Protein AF-A0A7C7W4L2-F1 (afdb_monomer_lite)

Sequence (208 aa):
MKTGKLITLLLFVFAAGSFALAKSAIAAESDKQVYPVYGGATIGLGKQGLFIDTAPLSIPYVEIAKVRPPLRPKYTLGVESIVYRGPVLDVTFLNSQMAPLNNAVILASVYFNISEPEVRLWEEGGFDSIGIWYYNKKAETWQPCYTRFVPEKRDNGKYDRLACIVMGSGFYLLGKMDHDPVFPLWFKPYEIDQTAVYEHKQLLVRDE

Structure (mmCIF, N/CA/C/O backbone):
data_AF-A0A7C7W4L2-F1
#
_entry.id   AF-A0A7C7W4L2-F1
#
loop_
_atom_site.group_PDB
_atom_site.id
_atom_site.type_symbol
_atom_site.label_atom_id
_atom_site.label_alt_id
_atom_site.label_comp_id
_atom_site.label_asym_id
_atom_site.label_entity_id
_atom_site.label_seq_id
_atom_site.pdbx_PDB_ins_code
_atom_site.Cartn_x
_atom_site.Cartn_y
_atom_site.Cartn_z
_atom_site.occupancy
_atom_site.B_iso_or_equiv
_atom_site.auth_seq_id
_atom_site.auth_comp_id
_atom_site.auth_asym_id
_atom_site.auth_atom_id
_atom_site.pdbx_PDB_model_num
ATOM 1 N N . MET A 1 1 ? 35.691 -60.715 45.644 1.00 42.59 1 MET A N 1
ATOM 2 C CA . MET A 1 1 ? 36.617 -59.639 45.224 1.00 42.59 1 MET A CA 1
ATOM 3 C C . MET A 1 1 ? 36.142 -59.080 43.894 1.00 42.59 1 MET A C 1
ATOM 5 O O . MET A 1 1 ? 35.933 -59.864 42.988 1.00 42.59 1 MET A O 1
ATOM 9 N N . LYS A 1 2 ? 35.995 -57.750 43.828 1.00 49.28 2 LYS A N 1
ATOM 10 C CA . LYS A 1 2 ? 36.017 -56.893 42.627 1.00 49.28 2 LYS A CA 1
ATOM 11 C C . LYS A 1 2 ? 35.123 -57.283 41.435 1.00 49.28 2 LYS A C 1
ATOM 13 O O . LYS A 1 2 ? 35.595 -57.969 40.551 1.00 49.28 2 LYS A O 1
ATOM 18 N N . THR A 1 3 ? 33.942 -56.670 41.349 1.00 53.00 3 THR A N 1
ATOM 19 C CA . THR A 1 3 ? 33.373 -56.083 40.110 1.00 53.00 3 THR A CA 1
ATOM 20 C C . THR A 1 3 ? 32.070 -55.380 40.480 1.00 53.00 3 THR A C 1
ATOM 22 O O . THR A 1 3 ? 31.028 -56.011 40.600 1.00 53.00 3 THR A O 1
ATOM 25 N N . GLY A 1 4 ? 32.122 -54.076 40.739 1.00 49.84 4 GLY A N 1
ATOM 26 C CA . GLY A 1 4 ? 30.920 -53.346 41.152 1.00 49.84 4 GLY A CA 1
ATOM 27 C C . GLY A 1 4 ? 31.136 -51.855 41.341 1.00 49.84 4 GLY A C 1
ATOM 28 O O . GLY A 1 4 ? 30.621 -51.284 42.290 1.00 49.84 4 GLY A O 1
ATOM 29 N N . LYS A 1 5 ? 31.963 -51.234 40.496 1.00 50.81 5 LYS A N 1
ATOM 30 C CA . LYS A 1 5 ? 32.132 -49.776 40.426 1.00 50.81 5 LYS A CA 1
ATOM 31 C C . LYS A 1 5 ? 32.553 -49.394 39.010 1.00 50.81 5 LYS A C 1
ATOM 33 O O . LYS A 1 5 ? 33.715 -49.084 38.795 1.00 50.81 5 LYS A O 1
ATOM 38 N N . LEU A 1 6 ? 31.650 -49.496 38.034 1.00 49.59 6 LEU A N 1
ATOM 39 C CA . LEU A 1 6 ? 31.897 -48.901 36.711 1.00 49.59 6 LEU A CA 1
ATOM 40 C C . LEU A 1 6 ? 30.633 -48.607 35.878 1.00 49.59 6 LEU A C 1
ATOM 42 O O . LEU A 1 6 ? 30.720 -48.514 34.662 1.00 49.59 6 LEU A O 1
ATOM 46 N N . ILE A 1 7 ? 29.455 -48.457 36.497 1.00 52.28 7 ILE A N 1
ATOM 47 C CA . ILE A 1 7 ? 28.217 -48.088 35.776 1.00 52.28 7 ILE A CA 1
ATOM 48 C C . ILE A 1 7 ? 27.449 -47.030 36.580 1.00 52.28 7 ILE A C 1
ATOM 50 O O . ILE A 1 7 ? 26.278 -47.166 36.914 1.00 52.28 7 ILE A O 1
ATOM 54 N N . THR A 1 8 ? 28.143 -45.970 36.984 1.00 48.75 8 THR A N 1
ATOM 55 C CA . THR A 1 8 ? 27.498 -44.783 37.578 1.00 48.75 8 THR A CA 1
ATOM 56 C C . THR A 1 8 ? 28.234 -43.512 37.158 1.00 48.75 8 THR A C 1
ATOM 58 O O . THR A 1 8 ? 28.370 -42.568 37.922 1.00 48.75 8 THR A O 1
ATOM 61 N N . LEU A 1 9 ? 28.765 -43.506 35.931 1.00 43.78 9 LEU A N 1
ATOM 62 C CA . LEU A 1 9 ? 29.402 -42.335 35.322 1.00 43.78 9 LEU A CA 1
ATOM 63 C C . LEU A 1 9 ? 29.083 -42.228 33.819 1.00 43.78 9 LEU A C 1
ATOM 65 O O . LEU A 1 9 ? 29.906 -41.795 33.027 1.00 43.78 9 LEU A O 1
ATOM 69 N N . LEU A 1 10 ? 27.887 -42.666 33.418 1.00 44.78 10 LEU A N 1
ATOM 70 C CA . LEU A 1 10 ? 27.379 -42.545 32.042 1.00 44.78 10 LEU A CA 1
ATOM 71 C C . LEU A 1 10 ? 25.965 -41.941 31.988 1.00 44.78 10 LEU A C 1
ATOM 73 O O . LEU A 1 10 ? 25.293 -42.006 30.969 1.00 44.78 10 LEU A O 1
ATOM 77 N N . LEU A 1 11 ? 25.529 -41.315 33.087 1.00 42.94 11 LEU A N 1
ATOM 78 C CA . LEU A 1 11 ? 24.223 -40.651 33.208 1.00 42.94 11 LEU A CA 1
ATOM 79 C C . LEU A 1 11 ? 24.322 -39.131 33.415 1.00 42.94 11 LEU A C 1
ATOM 81 O O . LEU A 1 11 ? 23.299 -38.466 33.504 1.00 42.94 11 LEU A O 1
ATOM 85 N N . PHE A 1 12 ? 25.534 -38.563 33.423 1.00 42.41 12 PHE A N 1
ATOM 86 C CA . PHE A 1 12 ? 25.742 -37.114 33.568 1.00 42.41 12 PHE A CA 1
ATOM 87 C C . PHE A 1 12 ? 26.191 -36.389 32.292 1.00 42.41 12 PHE A C 1
ATOM 89 O O . PHE A 1 12 ? 26.258 -35.166 32.293 1.00 42.41 12 PHE A O 1
ATOM 96 N N . VAL A 1 13 ? 26.432 -37.097 31.182 1.00 44.31 13 VAL A N 1
ATOM 97 C CA . VAL A 1 13 ? 26.793 -36.455 29.897 1.00 44.31 13 VAL A CA 1
ATOM 98 C C . VAL A 1 13 ? 25.583 -36.285 28.963 1.00 44.31 13 VAL A C 1
ATOM 100 O O . VAL A 1 13 ? 25.616 -35.455 28.064 1.00 44.31 13 VAL A O 1
ATOM 103 N N . PHE A 1 14 ? 24.457 -36.960 29.221 1.00 41.44 14 PHE A N 1
ATOM 104 C CA . PHE A 1 14 ? 23.240 -36.818 28.403 1.00 41.44 14 PHE A CA 1
ATOM 105 C C . PHE A 1 14 ? 22.230 -35.771 28.902 1.00 41.44 14 PHE A C 1
ATOM 107 O O . PHE A 1 14 ? 21.235 -35.523 28.228 1.00 41.44 14 PHE A O 1
ATOM 114 N N . ALA A 1 15 ? 22.482 -35.111 30.037 1.00 44.81 15 ALA A N 1
ATOM 115 C CA . ALA A 1 15 ? 21.597 -34.066 30.571 1.00 44.81 15 ALA A CA 1
ATOM 116 C C . ALA A 1 15 ? 22.032 -32.628 30.217 1.00 44.81 15 ALA A C 1
ATOM 118 O O . ALA A 1 15 ? 21.290 -31.687 30.482 1.00 44.81 15 ALA A O 1
ATOM 119 N N . ALA A 1 16 ? 23.202 -32.441 29.594 1.00 44.28 16 ALA A N 1
ATOM 120 C CA . ALA A 1 16 ? 23.725 -31.118 29.224 1.00 44.28 16 ALA A CA 1
ATOM 121 C C . ALA A 1 16 ? 23.734 -30.845 27.704 1.00 44.28 16 ALA A C 1
ATOM 123 O O . ALA A 1 16 ? 24.113 -29.757 27.282 1.00 44.28 16 ALA A O 1
ATOM 124 N N . GLY A 1 17 ? 23.317 -31.810 26.875 1.00 41.41 17 GLY A N 1
ATOM 125 C CA . GLY A 1 17 ? 23.400 -31.717 25.409 1.00 41.41 17 GLY A CA 1
ATOM 126 C C . GLY A 1 17 ? 22.107 -31.335 24.680 1.00 41.41 17 GLY A C 1
ATOM 127 O O . GLY A 1 17 ? 22.157 -31.044 23.491 1.00 41.41 17 GLY A O 1
ATOM 128 N N . SER A 1 18 ? 20.956 -31.311 25.359 1.00 46.97 18 SER A N 1
ATOM 129 C CA . SER A 1 18 ? 19.648 -31.255 24.675 1.00 46.97 18 SER A CA 1
ATOM 130 C C . SER A 1 18 ? 18.884 -29.935 24.827 1.00 46.97 18 SER A C 1
ATOM 132 O O . SER A 1 18 ? 17.780 -29.812 24.310 1.00 46.97 18 SER A O 1
ATOM 134 N N . PHE A 1 19 ? 19.457 -28.919 25.481 1.00 43.00 19 PHE A N 1
ATOM 135 C CA . PHE A 1 19 ? 18.818 -27.599 25.635 1.00 43.00 19 PHE A CA 1
ATOM 136 C C . PHE A 1 19 ? 19.262 -26.548 24.600 1.00 43.00 19 PHE A C 1
ATOM 138 O O . PHE A 1 19 ? 18.879 -25.386 24.701 1.00 43.00 19 PHE A O 1
ATOM 145 N N . ALA A 1 20 ? 20.034 -26.934 23.578 1.00 45.94 20 ALA A N 1
ATOM 146 C CA . ALA A 1 20 ? 20.583 -26.003 22.585 1.00 45.94 20 ALA A CA 1
ATOM 147 C C . ALA A 1 20 ? 19.878 -26.010 21.210 1.00 45.94 20 ALA A C 1
ATOM 149 O O . ALA A 1 20 ? 20.348 -25.339 20.296 1.00 45.94 20 ALA A O 1
ATOM 150 N N . LEU A 1 21 ? 18.753 -26.717 21.042 1.00 44.94 21 LEU A N 1
ATOM 151 C CA . LEU A 1 21 ? 18.037 -26.801 19.752 1.00 44.94 21 LEU A CA 1
ATOM 152 C C . LEU A 1 21 ? 16.580 -26.322 19.789 1.00 44.94 21 LEU A C 1
ATOM 154 O O . LEU A 1 21 ? 15.815 -26.580 18.868 1.00 44.94 21 LEU A O 1
ATOM 158 N N . ALA A 1 22 ? 16.212 -25.543 20.804 1.00 44.69 22 ALA A N 1
ATOM 159 C CA . ALA A 1 22 ? 14.959 -24.791 20.818 1.00 44.69 22 ALA A CA 1
ATOM 160 C C . ALA A 1 22 ? 15.223 -23.279 20.853 1.00 44.69 22 ALA A C 1
ATOM 162 O O . ALA A 1 22 ? 14.576 -22.535 21.584 1.00 44.69 22 ALA A O 1
ATOM 163 N N . LYS A 1 23 ? 16.137 -22.783 20.006 1.00 40.28 23 LYS A N 1
ATOM 164 C CA . LYS A 1 23 ? 15.923 -21.450 19.423 1.00 40.28 23 LYS A CA 1
ATOM 165 C C . LYS A 1 23 ? 14.840 -21.609 18.363 1.00 40.28 23 LYS A C 1
ATOM 167 O O . LYS A 1 23 ? 15.109 -21.566 17.167 1.00 40.28 23 LYS A O 1
ATOM 172 N N . SER A 1 24 ? 13.615 -21.849 18.829 1.00 37.69 24 SER A N 1
ATOM 173 C CA . SER A 1 24 ? 12.421 -21.633 18.030 1.00 37.69 24 SER A CA 1
ATOM 174 C C . SER A 1 24 ? 12.570 -20.256 17.415 1.00 37.69 24 SER A C 1
ATOM 176 O O . SER A 1 24 ? 12.827 -19.286 18.130 1.00 37.69 24 SER A O 1
ATOM 178 N N . ALA A 1 25 ? 12.501 -20.203 16.091 1.00 41.94 25 ALA A N 1
ATOM 179 C CA . ALA A 1 25 ? 12.492 -18.976 15.332 1.00 41.94 25 ALA A CA 1
ATOM 180 C C . ALA A 1 25 ? 11.455 -18.032 15.951 1.00 41.94 25 ALA A C 1
ATOM 182 O O . ALA A 1 25 ? 10.251 -18.179 15.741 1.00 41.94 25 ALA A O 1
ATOM 183 N N . ILE A 1 26 ? 11.927 -17.064 16.738 1.00 44.94 26 ILE A N 1
ATOM 184 C CA . ILE A 1 26 ? 11.163 -15.877 17.095 1.00 44.94 26 ILE A CA 1
ATOM 185 C C . ILE A 1 26 ? 11.112 -15.086 15.792 1.00 44.94 26 ILE A C 1
ATOM 187 O O . ILE A 1 26 ? 11.937 -14.218 15.519 1.00 44.94 26 ILE A O 1
ATOM 191 N N . ALA A 1 27 ? 10.217 -15.513 14.903 1.00 41.56 27 ALA A N 1
ATOM 192 C CA . ALA A 1 27 ? 9.954 -14.840 13.653 1.00 41.56 27 ALA A CA 1
ATOM 193 C C . ALA A 1 27 ? 9.431 -13.452 14.012 1.00 41.56 27 ALA A C 1
ATOM 195 O O . ALA A 1 27 ? 8.333 -13.337 14.560 1.00 41.56 27 ALA A O 1
ATOM 196 N N . ALA A 1 28 ? 10.263 -12.447 13.724 1.00 45.31 28 ALA A N 1
ATOM 197 C CA . ALA A 1 28 ? 10.042 -11.014 13.858 1.00 45.31 28 ALA A CA 1
ATOM 198 C C . ALA A 1 28 ? 8.562 -10.654 14.044 1.00 45.31 28 ALA A C 1
ATOM 200 O O . ALA A 1 28 ? 7.740 -10.778 13.126 1.00 45.31 28 ALA A O 1
ATOM 201 N N . GLU A 1 29 ? 8.224 -10.262 15.266 1.00 49.12 29 GLU A N 1
ATOM 202 C CA . GLU A 1 29 ? 6.984 -9.566 15.554 1.00 49.12 29 GLU A CA 1
ATOM 203 C C . GLU A 1 29 ? 7.007 -8.271 14.729 1.00 49.12 29 GLU A C 1
ATOM 205 O O . GLU A 1 29 ? 8.007 -7.553 14.699 1.00 49.12 29 GLU A O 1
ATOM 210 N N . SER A 1 30 ? 5.968 -8.036 13.928 1.00 58.66 30 SER A N 1
ATOM 211 C CA . SER A 1 30 ? 5.830 -6.770 13.214 1.00 58.66 30 SER A CA 1
ATOM 212 C C . SER A 1 30 ? 5.656 -5.683 14.267 1.00 58.66 30 SER A C 1
ATOM 214 O O . SER A 1 30 ? 4.700 -5.787 15.036 1.00 58.66 30 SER A O 1
ATOM 216 N N . ASP A 1 31 ? 6.527 -4.673 14.296 1.00 70.19 31 ASP A N 1
ATOM 217 C CA . ASP A 1 31 ? 6.362 -3.492 15.151 1.00 70.19 31 ASP A CA 1
ATOM 218 C C . ASP A 1 31 ? 5.059 -2.781 14.757 1.00 70.19 31 ASP A C 1
ATOM 220 O O . ASP A 1 31 ? 5.033 -1.923 13.871 1.00 70.19 31 ASP A O 1
ATOM 224 N N . LYS A 1 32 ? 3.947 -3.214 15.351 1.00 84.56 32 LYS A N 1
ATOM 225 C CA . LYS A 1 32 ? 2.641 -2.581 15.223 1.00 84.56 32 LYS A CA 1
ATOM 226 C C . LYS A 1 32 ? 2.712 -1.272 15.981 1.00 84.56 32 LYS A C 1
ATOM 228 O O . LYS A 1 32 ? 3.047 -1.255 17.163 1.00 84.56 32 LYS A O 1
ATOM 233 N N . GLN A 1 33 ? 2.411 -0.181 15.296 1.00 91.06 33 GLN A N 1
ATOM 234 C CA . GLN A 1 33 ? 2.381 1.142 15.900 1.00 91.06 33 GLN A CA 1
ATOM 235 C C . GLN A 1 33 ? 1.004 1.755 15.687 1.00 91.06 33 GLN A C 1
ATOM 237 O O . GLN A 1 33 ? 0.425 1.649 14.605 1.00 91.06 33 GLN A O 1
ATOM 242 N N . VAL A 1 34 ? 0.480 2.371 16.743 1.00 93.56 34 VAL A N 1
ATOM 243 C CA . VAL A 1 34 ? -0.811 3.058 16.730 1.00 93.56 34 VAL A CA 1
ATOM 244 C C . VAL A 1 34 ? -0.563 4.547 16.548 1.00 93.56 34 VAL A C 1
ATOM 246 O O . VAL A 1 34 ? 0.227 5.146 17.276 1.00 93.56 34 VAL A O 1
ATOM 249 N N . TYR A 1 35 ? -1.262 5.141 15.590 1.00 93.69 35 TYR A N 1
ATOM 250 C CA . TYR A 1 35 ? -1.161 6.552 15.252 1.00 93.69 35 TYR A CA 1
ATOM 251 C C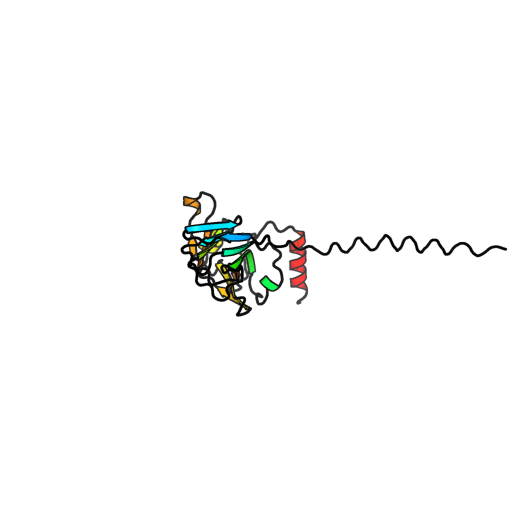 . TYR A 1 35 ? -2.525 7.229 15.394 1.00 93.69 35 TYR A C 1
ATOM 253 O O . TYR A 1 35 ? -3.542 6.626 15.035 1.00 93.69 35 TYR A O 1
ATOM 261 N N . PRO A 1 36 ? -2.574 8.481 15.879 1.00 92.69 36 PRO A N 1
ATOM 262 C CA . PRO A 1 36 ? -3.781 9.288 15.783 1.00 92.69 36 PRO A CA 1
ATOM 263 C C . PRO A 1 36 ? -4.078 9.618 14.316 1.00 92.69 36 PRO A C 1
ATOM 265 O O . PRO A 1 36 ? -3.169 9.879 13.526 1.00 92.69 36 PRO A O 1
ATOM 268 N N . VAL A 1 37 ? -5.359 9.627 13.962 1.00 90.06 37 VAL A N 1
ATOM 269 C CA . VAL A 1 37 ? -5.842 9.911 12.607 1.00 90.06 37 VAL A CA 1
ATOM 270 C C . VAL A 1 37 ? -6.346 11.352 12.554 1.00 90.06 37 VAL A C 1
ATOM 272 O O . VAL A 1 37 ? -7.257 11.736 13.282 1.00 90.06 37 VAL A O 1
ATOM 275 N N . TYR A 1 38 ? -5.759 12.150 11.667 1.00 90.00 38 TYR A N 1
ATOM 276 C CA . TYR A 1 38 ? -6.203 13.504 11.338 1.00 90.00 38 TYR A CA 1
ATOM 277 C C . TYR A 1 38 ? -6.049 13.745 9.829 1.00 90.00 38 TYR A C 1
ATOM 279 O O . TYR A 1 38 ? -5.249 13.084 9.169 1.00 90.00 38 TYR A O 1
ATOM 287 N N . GLY A 1 39 ? -6.867 14.640 9.265 1.00 88.25 39 GLY A N 1
ATOM 288 C CA . GLY A 1 39 ? -6.856 14.933 7.827 1.00 88.25 39 GLY A CA 1
ATOM 289 C C . GLY A 1 39 ? -5.543 15.578 7.374 1.00 88.25 39 GLY A C 1
ATOM 290 O O . GLY A 1 39 ? -4.943 16.357 8.116 1.00 88.25 39 GLY A O 1
ATOM 291 N N . GLY A 1 40 ? -5.092 15.231 6.170 1.00 87.81 40 GLY A N 1
ATOM 292 C CA . GLY A 1 40 ? -3.805 15.642 5.601 1.00 87.81 40 GLY A CA 1
ATOM 293 C C . GLY A 1 40 ? -2.575 14.943 6.198 1.00 87.81 40 GLY A C 1
ATOM 294 O O . GLY A 1 40 ? -1.447 15.293 5.849 1.00 87.81 40 GLY A O 1
ATOM 295 N N . ALA A 1 41 ? -2.749 13.973 7.102 1.00 89.12 41 ALA A N 1
ATOM 296 C CA . ALA A 1 41 ? -1.633 13.284 7.741 1.00 89.12 41 ALA A CA 1
ATOM 297 C C . ALA A 1 41 ? -0.969 12.267 6.803 1.00 89.12 41 ALA A C 1
ATOM 299 O O . ALA A 1 41 ? -1.640 11.506 6.109 1.00 89.12 41 ALA A O 1
ATOM 300 N N . THR A 1 42 ? 0.361 12.177 6.855 1.00 91.50 42 THR A N 1
ATOM 301 C CA . THR A 1 42 ? 1.115 11.068 6.252 1.00 91.50 42 THR A CA 1
ATOM 302 C C . THR A 1 42 ? 1.791 10.258 7.347 1.00 91.50 42 THR A C 1
ATOM 304 O O . THR A 1 42 ? 2.599 10.789 8.105 1.00 91.50 42 THR A O 1
ATOM 307 N N . ILE A 1 43 ? 1.499 8.963 7.403 1.00 92.38 43 ILE A N 1
ATOM 308 C CA . ILE A 1 43 ? 2.146 8.009 8.302 1.00 92.38 43 ILE A CA 1
ATOM 309 C C . ILE A 1 43 ? 3.101 7.155 7.467 1.00 92.38 43 ILE A C 1
ATOM 311 O O . ILE A 1 43 ? 2.679 6.244 6.752 1.00 92.38 43 ILE A O 1
ATOM 315 N N . GLY A 1 44 ? 4.393 7.475 7.532 1.00 89.69 44 GLY A N 1
ATOM 316 C CA . GLY A 1 44 ? 5.437 6.796 6.766 1.00 89.69 44 GLY A CA 1
ATOM 317 C C . GLY A 1 44 ? 6.169 5.715 7.562 1.00 89.69 44 GLY A C 1
ATOM 318 O O . GLY A 1 44 ? 6.690 5.973 8.642 1.00 89.69 44 GLY A O 1
ATOM 319 N N . LEU A 1 45 ? 6.291 4.522 6.978 1.00 87.56 45 LEU A N 1
ATOM 320 C CA . LEU A 1 45 ? 7.049 3.374 7.489 1.00 87.56 45 LEU A CA 1
ATOM 321 C C . LEU A 1 45 ? 8.163 2.979 6.504 1.00 87.56 45 LEU A C 1
ATOM 323 O O . LEU A 1 45 ? 8.186 1.895 5.915 1.00 87.56 45 LEU A O 1
ATOM 327 N N . GLY A 1 46 ? 9.118 3.886 6.300 1.00 85.88 46 GLY A N 1
ATOM 328 C CA . GLY A 1 46 ? 10.220 3.696 5.356 1.00 85.88 46 GLY A CA 1
ATOM 329 C C . GLY A 1 46 ? 9.776 3.887 3.904 1.00 85.88 46 GLY A C 1
ATOM 330 O O . GLY A 1 46 ? 9.574 5.017 3.470 1.00 85.88 46 GLY A O 1
ATOM 331 N N . LYS A 1 47 ? 9.656 2.794 3.138 1.00 86.12 47 LYS A N 1
ATOM 332 C CA . LYS A 1 47 ? 9.272 2.818 1.710 1.00 86.12 47 LYS A CA 1
ATOM 333 C C . LYS A 1 47 ? 7.770 2.628 1.476 1.00 86.12 47 LYS A C 1
ATOM 335 O O . LYS A 1 47 ? 7.351 2.427 0.349 1.00 86.12 47 LYS A O 1
ATOM 340 N N . GLN A 1 48 ? 6.957 2.661 2.517 1.00 91.31 48 GLN A N 1
ATOM 341 C CA . GLN A 1 48 ? 5.518 2.433 2.430 1.00 91.31 48 GLN A CA 1
ATOM 342 C C . GLN A 1 48 ? 4.809 3.232 3.515 1.00 91.31 48 GLN A C 1
ATOM 344 O O . GLN A 1 48 ? 5.448 3.626 4.493 1.00 91.31 48 GLN A O 1
ATOM 349 N N . GLY A 1 49 ? 3.513 3.461 3.373 1.00 93.88 49 GLY A N 1
ATOM 350 C CA . GLY A 1 49 ? 2.766 4.184 4.389 1.00 93.88 49 GLY A CA 1
ATOM 351 C C . GLY A 1 49 ? 1.316 4.427 4.025 1.00 93.88 49 GLY A C 1
ATOM 352 O O . GLY A 1 49 ? 0.784 3.855 3.073 1.00 93.88 49 GLY A O 1
ATOM 353 N N . LEU A 1 50 ? 0.694 5.290 4.817 1.00 94.94 50 LEU A N 1
ATOM 354 C CA . LEU A 1 50 ? -0.694 5.695 4.681 1.00 94.94 50 LEU A CA 1
ATOM 355 C C . LEU A 1 50 ? -0.770 7.221 4.605 1.00 94.94 50 LEU A C 1
ATOM 357 O O . LEU A 1 50 ? -0.242 7.913 5.471 1.00 94.94 50 LEU A O 1
ATOM 361 N N . PHE A 1 51 ? -1.442 7.738 3.586 1.00 94.25 51 PHE A N 1
ATOM 362 C CA . PHE A 1 51 ? -1.867 9.129 3.508 1.00 94.25 51 PHE A CA 1
ATOM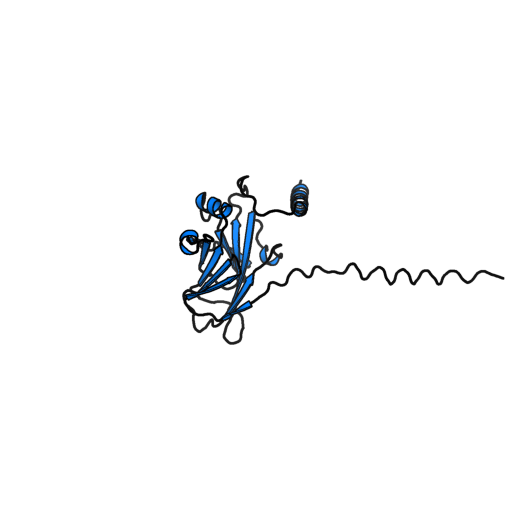 363 C C . PHE A 1 51 ? -3.344 9.214 3.888 1.00 94.25 51 PHE A C 1
ATOM 365 O O . PHE A 1 51 ? -4.167 8.515 3.301 1.00 94.25 51 PHE A O 1
ATOM 372 N N . ILE A 1 52 ? -3.687 10.041 4.868 1.00 93.31 52 ILE A N 1
ATOM 373 C CA . ILE A 1 52 ? -5.056 10.245 5.336 1.00 93.31 52 ILE A CA 1
ATOM 374 C C . ILE A 1 52 ? -5.535 11.569 4.761 1.00 93.31 52 ILE A C 1
ATOM 376 O O . ILE A 1 52 ? -5.078 12.627 5.180 1.00 93.31 52 ILE A O 1
ATOM 380 N N . ASP A 1 53 ? -6.465 11.511 3.815 1.00 91.69 53 ASP A N 1
ATOM 381 C CA . ASP A 1 53 ? -7.036 12.705 3.194 1.00 91.69 53 ASP A CA 1
ATOM 382 C C . ASP A 1 53 ? -7.998 13.374 4.187 1.00 91.69 53 ASP A C 1
ATOM 384 O O . ASP A 1 53 ? -7.796 14.503 4.637 1.00 91.69 53 ASP A O 1
ATOM 388 N N . THR A 1 54 ? -8.970 12.596 4.673 1.00 89.38 54 THR A N 1
ATOM 389 C CA . THR A 1 54 ? -9.951 13.037 5.673 1.00 89.38 54 THR A CA 1
ATOM 390 C C . THR A 1 54 ? -10.081 12.025 6.803 1.00 89.38 54 THR A C 1
ATOM 392 O O . THR A 1 54 ? -10.163 10.823 6.551 1.00 89.38 54 THR A O 1
ATOM 395 N N . ALA A 1 55 ? -10.175 12.513 8.040 1.00 84.12 55 ALA A N 1
ATOM 396 C CA . ALA A 1 55 ? -10.318 11.691 9.237 1.00 84.12 55 ALA A CA 1
ATOM 397 C C . ALA A 1 55 ? -11.744 11.800 9.809 1.00 84.12 55 ALA A C 1
ATOM 399 O O . ALA A 1 55 ? -12.097 12.848 10.356 1.00 84.12 55 ALA A O 1
ATOM 400 N N . PRO A 1 56 ? -12.587 10.759 9.698 1.00 86.44 56 PRO A N 1
ATOM 401 C CA . PRO A 1 56 ? -13.890 10.761 10.351 1.00 86.44 56 PRO A CA 1
ATOM 402 C C . PRO A 1 56 ? -13.727 10.597 11.868 1.00 86.44 56 PRO A C 1
ATOM 404 O O . PRO A 1 56 ? -12.893 9.824 12.333 1.00 86.44 56 PRO A O 1
ATOM 407 N N . LEU A 1 57 ? -14.587 11.257 12.652 1.00 86.94 57 LEU A N 1
ATOM 408 C CA . LEU A 1 57 ? -14.554 11.197 14.124 1.00 86.94 57 LEU A CA 1
ATOM 409 C C . LEU A 1 57 ? -14.708 9.773 14.685 1.00 86.94 57 LEU A C 1
ATOM 411 O O . LEU A 1 57 ? -14.270 9.491 15.797 1.00 86.94 57 LEU A O 1
ATOM 415 N N . SER A 1 58 ? -15.325 8.872 13.919 1.00 88.00 58 SER A N 1
ATOM 416 C CA . SER A 1 58 ? -15.493 7.466 14.288 1.00 88.00 58 SER A CA 1
ATOM 417 C C . SER A 1 58 ? -14.199 6.650 14.217 1.00 88.00 58 SER A C 1
ATOM 419 O O . SER A 1 58 ? -14.172 5.548 14.758 1.00 88.00 58 SER A O 1
ATOM 421 N N . ILE A 1 59 ? -13.146 7.158 13.562 1.00 90.88 59 ILE A N 1
ATOM 422 C CA . ILE A 1 59 ? -11.852 6.483 13.387 1.00 90.88 59 ILE A CA 1
ATOM 423 C C . ILE A 1 59 ? -10.740 7.381 13.952 1.00 90.88 59 ILE A C 1
ATOM 425 O O . ILE A 1 59 ? -10.011 8.016 13.194 1.00 90.88 59 ILE A O 1
ATOM 429 N N . PRO A 1 60 ? -10.609 7.481 15.284 1.00 92.06 60 PRO A N 1
ATOM 430 C CA . PRO A 1 60 ? -9.589 8.320 15.907 1.00 92.06 60 PRO A CA 1
ATOM 431 C C . PRO A 1 60 ? -8.168 7.757 15.785 1.00 92.06 60 PRO A C 1
ATOM 433 O O . PRO A 1 60 ? -7.208 8.521 15.906 1.00 92.06 60 PRO A O 1
ATOM 436 N N . TYR A 1 61 ? -8.012 6.449 15.550 1.00 94.69 61 TYR A N 1
ATOM 437 C CA . TYR A 1 61 ? -6.700 5.806 15.497 1.00 94.69 61 TYR A CA 1
ATOM 438 C C . TYR A 1 61 ? -6.576 4.810 14.346 1.00 94.69 61 TYR A C 1
ATOM 440 O O . TYR A 1 61 ? -7.549 4.203 13.890 1.00 94.69 61 TYR A O 1
ATOM 448 N N . VAL A 1 62 ? -5.336 4.609 13.912 1.00 94.12 62 VAL A N 1
ATOM 449 C CA . VAL A 1 62 ? -4.952 3.562 12.971 1.00 94.12 62 VAL A CA 1
ATOM 450 C C . VAL A 1 62 ? -3.741 2.820 13.518 1.00 94.12 62 VAL A C 1
ATOM 452 O O . VAL A 1 62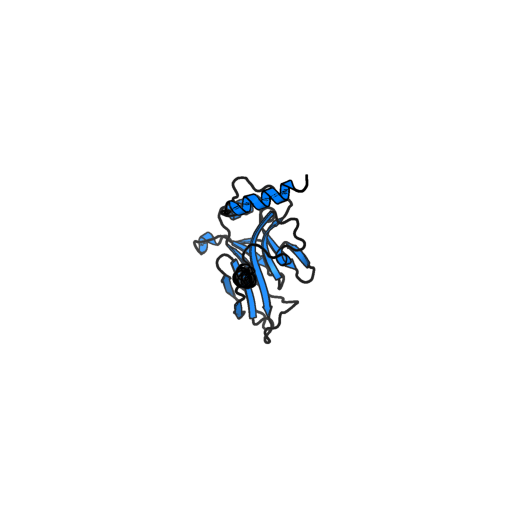 ? -2.740 3.424 13.893 1.00 94.12 62 VAL A O 1
ATOM 455 N N . GLU A 1 63 ? -3.837 1.499 13.577 1.00 93.81 63 GLU A N 1
ATOM 456 C CA . GLU A 1 63 ? -2.699 0.616 13.791 1.00 93.81 63 GLU A CA 1
ATOM 457 C C . GLU A 1 63 ? -2.108 0.249 12.430 1.00 93.81 63 GLU A C 1
ATOM 459 O O . GLU A 1 63 ? -2.820 -0.221 11.537 1.00 93.81 63 GLU A O 1
ATOM 464 N N . ILE A 1 64 ? -0.803 0.461 12.273 1.00 91.88 64 ILE A N 1
ATOM 465 C CA . ILE A 1 64 ? -0.078 0.122 11.054 1.00 91.88 64 ILE A CA 1
ATOM 466 C C . ILE A 1 64 ? 1.133 -0.735 11.411 1.00 91.88 64 ILE A C 1
ATOM 468 O O . ILE A 1 64 ? 1.869 -0.435 12.352 1.00 91.88 64 ILE A O 1
ATOM 472 N N . ALA A 1 65 ? 1.356 -1.798 10.639 1.00 88.69 65 ALA A N 1
ATOM 473 C CA . ALA A 1 65 ? 2.526 -2.655 10.771 1.00 88.69 65 ALA A CA 1
ATOM 474 C C . ALA A 1 65 ? 3.203 -2.877 9.417 1.00 88.69 65 ALA A C 1
ATOM 476 O O . ALA A 1 65 ? 2.563 -3.252 8.430 1.00 88.69 65 ALA A O 1
ATOM 477 N N . LYS A 1 66 ? 4.530 -2.724 9.383 1.00 84.00 66 LYS A N 1
ATOM 478 C CA . LYS A 1 66 ? 5.338 -3.226 8.269 1.00 84.00 66 LYS A CA 1
ATOM 479 C C . LYS A 1 66 ? 5.480 -4.737 8.410 1.00 84.00 66 LYS A C 1
ATOM 481 O O . LYS A 1 66 ? 6.045 -5.222 9.391 1.00 84.00 66 LYS A O 1
ATOM 486 N N . VAL A 1 67 ? 5.031 -5.483 7.408 1.00 75.81 67 VAL A N 1
ATOM 487 C CA . VAL A 1 67 ? 5.218 -6.935 7.375 1.00 75.81 67 VAL A CA 1
ATOM 488 C C . VAL A 1 67 ? 6.515 -7.229 6.626 1.00 75.81 67 VAL A C 1
ATOM 490 O O . VAL A 1 67 ? 6.679 -6.860 5.462 1.00 75.81 67 VAL A O 1
ATOM 493 N N . ARG A 1 68 ? 7.478 -7.840 7.323 1.00 67.31 68 ARG A N 1
ATOM 494 C CA . ARG A 1 68 ? 8.770 -8.225 6.743 1.00 67.31 68 ARG A CA 1
ATOM 495 C C . ARG A 1 68 ? 8.664 -9.617 6.106 1.00 67.31 68 ARG A C 1
ATOM 497 O O . ARG A 1 68 ? 8.002 -10.475 6.692 1.00 67.31 68 ARG A O 1
ATOM 504 N N . PRO A 1 69 ? 9.319 -9.857 4.957 1.00 58.19 69 PRO A N 1
ATOM 505 C CA . PRO A 1 69 ? 9.518 -11.207 4.447 1.00 58.19 69 PRO A CA 1
ATOM 506 C C . PRO A 1 69 ? 10.287 -12.096 5.449 1.00 58.19 69 PRO A C 1
ATOM 508 O O . PRO A 1 69 ? 11.072 -11.565 6.240 1.00 58.19 69 PRO A O 1
ATOM 511 N N . PRO A 1 70 ? 10.105 -13.428 5.401 1.00 59.06 70 PRO A N 1
ATOM 512 C CA . PRO A 1 70 ? 9.150 -14.147 4.554 1.00 59.06 70 PRO A CA 1
ATOM 513 C C . PRO A 1 70 ? 7.698 -13.903 4.997 1.00 59.06 70 PRO A C 1
ATOM 515 O O . PRO A 1 70 ? 7.398 -13.790 6.187 1.00 59.06 70 PRO A O 1
ATOM 518 N N . LEU A 1 71 ? 6.779 -13.803 4.032 1.00 60.19 71 LEU A N 1
ATOM 519 C CA . LEU A 1 71 ? 5.359 -13.642 4.338 1.00 60.19 71 LEU A CA 1
ATOM 520 C C . LEU A 1 71 ? 4.838 -14.913 5.017 1.00 60.19 71 LEU A C 1
ATOM 522 O O . LEU A 1 71 ? 4.911 -16.003 4.459 1.00 60.19 71 LEU A O 1
ATOM 526 N N . ARG A 1 72 ? 4.313 -14.770 6.239 1.00 61.09 72 ARG A N 1
ATOM 527 C CA . ARG A 1 72 ? 3.654 -15.870 6.962 1.00 61.09 72 ARG A CA 1
ATOM 528 C C . ARG A 1 72 ? 2.462 -16.407 6.149 1.00 61.09 72 ARG A C 1
ATOM 530 O O . ARG A 1 72 ? 1.822 -15.600 5.476 1.00 61.09 72 ARG A O 1
ATOM 537 N N . PRO A 1 73 ? 2.068 -17.685 6.316 1.00 61.97 73 PRO A N 1
ATOM 538 C CA . PRO A 1 73 ? 0.970 -18.299 5.561 1.00 61.97 73 PRO A CA 1
ATOM 539 C C . PRO A 1 73 ? -0.330 -17.486 5.521 1.00 61.97 73 PRO A C 1
ATOM 541 O O . PRO A 1 73 ? -0.977 -17.405 4.489 1.00 61.97 73 PRO A O 1
ATOM 544 N N . LYS A 1 74 ? -0.683 -16.782 6.606 1.00 63.66 74 LYS A N 1
ATOM 545 C CA . LYS A 1 74 ? -1.867 -15.899 6.649 1.00 63.66 74 LYS A CA 1
ATOM 546 C C . LYS A 1 74 ? -1.851 -14.736 5.639 1.00 63.66 74 LYS A C 1
ATOM 548 O O . LYS A 1 74 ? -2.894 -14.155 5.378 1.00 63.66 74 LYS A O 1
ATOM 553 N N . TYR A 1 75 ? -0.678 -14.359 5.131 1.00 61.50 75 TYR A N 1
ATOM 554 C CA . TYR A 1 75 ? -0.493 -13.333 4.097 1.00 61.50 75 TYR A CA 1
ATOM 555 C C . TYR A 1 75 ? -0.343 -13.945 2.696 1.00 61.50 75 TYR A C 1
ATOM 557 O O . TYR A 1 75 ? -0.190 -13.216 1.725 1.00 61.50 75 TYR A O 1
ATOM 565 N N . THR A 1 76 ? -0.327 -15.271 2.591 1.00 60.12 76 THR A N 1
ATOM 566 C CA . THR A 1 76 ? -0.167 -16.011 1.333 1.00 60.12 76 THR A CA 1
ATOM 567 C C . THR A 1 76 ? -1.324 -16.989 1.108 1.00 60.12 76 THR A C 1
ATOM 569 O O . THR A 1 76 ? -1.307 -17.742 0.142 1.00 60.12 76 THR A O 1
ATOM 572 N N . LEU A 1 77 ? -2.315 -16.999 2.008 1.00 55.56 77 LEU A N 1
ATOM 573 C CA . LEU A 1 77 ? -3.513 -17.827 1.931 1.00 55.56 77 LEU A CA 1
ATOM 574 C C . LEU A 1 77 ? -4.355 -17.379 0.730 1.00 55.56 77 LEU A C 1
ATOM 576 O O . LEU A 1 77 ? -4.585 -16.181 0.558 1.00 55.56 77 LEU A O 1
ATOM 580 N N . GLY A 1 78 ? -4.767 -18.332 -0.110 1.00 51.91 78 GLY A N 1
ATOM 581 C CA . GLY A 1 78 ? -5.509 -18.047 -1.343 1.00 51.91 78 GLY A CA 1
ATOM 582 C C . GLY A 1 78 ? -4.684 -17.336 -2.422 1.00 51.91 78 GLY A C 1
ATOM 583 O O . GLY A 1 78 ? -5.256 -16.796 -3.364 1.00 51.91 78 GLY A O 1
ATOM 584 N N . VAL A 1 79 ? -3.352 -17.308 -2.277 1.00 53.59 79 VAL A N 1
ATOM 585 C CA . VAL A 1 79 ? -2.418 -16.730 -3.248 1.00 53.59 79 VAL A CA 1
ATOM 586 C C . VAL A 1 79 ? -1.523 -17.813 -3.810 1.00 53.59 79 VAL A C 1
ATOM 588 O O . VAL A 1 79 ? -0.387 -18.005 -3.368 1.00 53.59 79 VAL A O 1
ATOM 591 N N . GLU A 1 80 ? -2.033 -18.489 -4.823 1.00 52.75 80 GLU A N 1
ATOM 592 C CA . GLU A 1 80 ? -1.210 -19.347 -5.676 1.00 52.75 80 GLU A CA 1
ATOM 593 C C . GLU A 1 80 ? -0.445 -18.502 -6.711 1.00 52.75 80 GLU A C 1
ATOM 595 O O . GLU A 1 80 ? 0.606 -18.915 -7.182 1.00 52.75 80 GLU A O 1
ATOM 600 N N . SER A 1 81 ? -0.889 -17.255 -6.936 1.00 56.81 81 SER A N 1
ATOM 601 C CA . SER A 1 81 ? -0.609 -16.500 -8.156 1.00 56.81 81 SER A CA 1
ATOM 602 C C . SER A 1 81 ? 0.172 -15.190 -8.030 1.00 56.81 81 SER A C 1
ATOM 604 O O . SER A 1 81 ? 0.227 -14.428 -8.991 1.00 56.81 81 SER A O 1
ATOM 606 N N . ILE A 1 82 ? 0.737 -14.840 -6.865 1.00 58.06 82 ILE A N 1
ATOM 607 C CA . ILE A 1 82 ? 1.610 -13.650 -6.778 1.00 58.06 82 ILE A CA 1
ATOM 608 C C . ILE A 1 82 ? 3.043 -14.041 -7.105 1.00 58.06 82 ILE A C 1
ATOM 610 O O . ILE A 1 82 ? 3.748 -14.591 -6.253 1.00 58.06 82 ILE A O 1
ATOM 614 N N . VAL A 1 83 ? 3.468 -13.644 -8.298 1.00 62.75 83 VAL A N 1
ATOM 615 C CA . VAL A 1 83 ? 4.794 -13.895 -8.865 1.00 62.75 83 VAL A CA 1
ATOM 616 C C . VAL A 1 83 ? 5.856 -12.982 -8.231 1.00 62.75 83 VAL A C 1
ATOM 618 O O . VAL A 1 83 ? 6.986 -13.403 -7.994 1.00 62.75 83 VAL A O 1
ATOM 621 N N . TYR A 1 84 ? 5.495 -11.737 -7.884 1.00 69.25 84 TYR A N 1
ATOM 622 C CA . TYR A 1 84 ? 6.354 -10.800 -7.138 1.00 69.25 84 TYR A CA 1
ATOM 623 C C . TYR A 1 84 ? 5.669 -10.304 -5.875 1.00 69.25 84 TYR A C 1
ATOM 625 O O . TYR A 1 84 ? 4.596 -9.706 -5.936 1.00 69.25 84 TYR A O 1
ATOM 633 N N . ARG A 1 85 ? 6.332 -10.509 -4.734 1.00 72.12 85 ARG A N 1
ATOM 634 C CA . ARG A 1 85 ? 5.872 -10.079 -3.412 1.00 72.12 85 ARG A CA 1
ATOM 635 C C . ARG A 1 85 ? 6.811 -8.995 -2.891 1.00 72.12 85 ARG A C 1
ATOM 637 O O . ARG A 1 85 ? 7.858 -9.295 -2.318 1.00 72.12 85 ARG A O 1
ATOM 644 N N . GLY A 1 86 ? 6.443 -7.743 -3.131 1.00 75.12 86 GLY A N 1
ATOM 645 C CA . GLY A 1 86 ? 7.122 -6.572 -2.597 1.00 75.12 86 GLY A CA 1
ATOM 646 C C . GLY A 1 86 ? 6.775 -6.301 -1.125 1.00 75.12 86 GLY A C 1
ATOM 647 O O . GLY A 1 86 ? 6.335 -7.191 -0.390 1.00 75.12 86 GLY A O 1
ATOM 648 N N . PRO A 1 87 ? 6.986 -5.062 -0.650 1.00 82.31 87 PRO A N 1
ATOM 649 C CA . PRO A 1 87 ? 6.657 -4.681 0.718 1.00 82.31 87 PRO A CA 1
ATOM 650 C C . PRO A 1 87 ? 5.161 -4.851 1.030 1.00 82.31 87 PRO A C 1
ATOM 652 O O . PRO A 1 87 ? 4.304 -4.578 0.191 1.00 82.31 87 PRO A O 1
ATOM 655 N N . VAL A 1 88 ? 4.853 -5.244 2.271 1.00 86.50 88 VAL A N 1
ATOM 656 C CA . VAL A 1 88 ? 3.478 -5.416 2.769 1.00 86.50 88 VAL A CA 1
ATOM 657 C C . VAL A 1 88 ? 3.195 -4.479 3.942 1.00 86.50 88 VAL A C 1
ATOM 659 O O . VAL A 1 88 ? 4.056 -4.245 4.798 1.00 86.50 88 VAL A O 1
ATOM 662 N N . LEU A 1 89 ? 1.972 -3.956 3.982 1.00 90.56 89 LEU A N 1
ATOM 663 C CA . LEU A 1 89 ? 1.437 -3.095 5.029 1.00 90.56 89 LEU A CA 1
ATOM 664 C C . LEU A 1 89 ? 0.178 -3.733 5.634 1.00 90.56 89 LEU A C 1
ATOM 666 O O . LEU A 1 89 ? -0.769 -4.024 4.909 1.00 90.56 89 LEU A O 1
ATOM 670 N N . ASP A 1 90 ? 0.154 -3.950 6.949 1.00 90.25 90 ASP A N 1
ATOM 671 C CA . ASP A 1 90 ? -1.067 -4.306 7.690 1.00 90.25 90 ASP A CA 1
ATOM 672 C C . ASP A 1 90 ? -1.675 -3.021 8.246 1.00 90.25 90 ASP A C 1
ATOM 674 O O . ASP A 1 90 ? -1.000 -2.295 8.976 1.00 90.25 90 ASP A O 1
ATOM 678 N N . VAL A 1 91 ? -2.918 -2.729 7.873 1.00 92.00 91 VAL A N 1
ATOM 679 C CA . VAL A 1 91 ? -3.650 -1.529 8.290 1.00 92.00 91 VAL A CA 1
ATOM 680 C C . VAL A 1 91 ? -4.895 -1.962 9.049 1.00 92.00 91 VAL A C 1
ATOM 682 O O . VAL A 1 91 ? -5.710 -2.729 8.533 1.00 92.00 91 VAL A O 1
ATOM 685 N N . THR A 1 92 ? -5.065 -1.456 10.267 1.00 92.69 92 THR A N 1
ATOM 686 C CA . THR A 1 92 ? -6.256 -1.698 11.085 1.00 92.69 92 THR A CA 1
ATOM 687 C C . THR A 1 92 ? -6.772 -0.384 11.656 1.00 92.69 92 THR A C 1
ATOM 689 O O . THR A 1 92 ? -6.091 0.279 12.431 1.00 92.69 92 THR A O 1
ATOM 692 N N . PHE A 1 93 ? -7.993 -0.003 11.288 1.00 92.81 93 PHE A N 1
ATOM 693 C CA . PHE A 1 93 ? -8.657 1.179 11.839 1.00 92.81 93 PHE A CA 1
ATOM 694 C C . PHE A 1 93 ? -9.292 0.862 13.188 1.00 92.81 93 PHE A C 1
ATOM 696 O O . PHE A 1 93 ? -9.916 -0.190 13.338 1.00 92.81 93 PHE A O 1
ATOM 703 N N . LEU A 1 94 ? -9.150 1.769 14.155 1.00 93.81 94 LEU A N 1
ATOM 704 C CA . LEU A 1 94 ? -9.599 1.568 15.531 1.00 93.81 94 LEU A CA 1
ATOM 705 C C . LEU A 1 94 ? -10.568 2.674 15.970 1.00 93.81 94 LEU A C 1
ATOM 707 O O . LEU A 1 94 ? -10.463 3.820 15.529 1.00 93.81 94 LEU A O 1
ATOM 711 N N . ASN A 1 95 ? -11.489 2.330 16.870 1.00 93.81 95 ASN A N 1
ATOM 712 C CA . ASN A 1 95 ? -12.374 3.287 17.539 1.00 93.81 95 ASN A CA 1
ATOM 713 C C . ASN A 1 95 ? -11.706 3.935 18.773 1.00 93.81 95 ASN A C 1
ATOM 715 O O . ASN A 1 95 ? -10.544 3.673 19.085 1.00 93.81 95 ASN A O 1
ATOM 719 N N . SER A 1 96 ? -12.444 4.769 19.514 1.00 93.56 96 SER A N 1
ATOM 720 C CA . SER A 1 96 ? -11.931 5.444 20.720 1.00 93.56 96 SER A CA 1
ATOM 721 C C . SER A 1 96 ? -11.630 4.503 21.894 1.00 93.56 96 SER A C 1
ATOM 723 O O . SER A 1 96 ? -10.924 4.894 22.818 1.00 93.56 96 SER A O 1
ATOM 725 N N . GLN A 1 97 ? -12.113 3.261 21.848 1.00 95.38 97 GLN A N 1
ATOM 726 C CA . GLN A 1 97 ? -11.798 2.193 22.799 1.00 95.38 97 GLN A CA 1
ATOM 727 C C . GLN A 1 97 ? -10.643 1.298 22.311 1.00 95.38 97 GLN A C 1
ATOM 729 O O . GLN A 1 97 ? -10.421 0.237 22.887 1.00 95.38 97 GLN A O 1
ATOM 734 N N . MET A 1 98 ? -9.921 1.694 21.253 1.00 93.12 98 MET A N 1
ATOM 735 C CA . MET A 1 98 ? -8.856 0.907 20.610 1.00 93.12 98 MET A CA 1
ATOM 736 C C . MET A 1 98 ? -9.324 -0.446 20.044 1.00 93.12 98 MET A C 1
ATOM 738 O O . MET A 1 98 ? -8.515 -1.341 19.806 1.00 93.12 98 MET A O 1
ATOM 742 N N . ALA A 1 99 ? -10.625 -0.610 19.796 1.00 92.75 99 ALA A N 1
ATOM 743 C CA . ALA A 1 99 ? -11.168 -1.812 19.176 1.00 92.75 99 ALA A CA 1
ATOM 744 C C . ALA A 1 99 ? -11.158 -1.690 17.639 1.00 92.75 99 ALA A C 1
ATOM 746 O O . ALA A 1 99 ? -11.500 -0.620 17.119 1.00 92.75 99 ALA A O 1
ATOM 747 N N . PRO A 1 100 ? -10.822 -2.766 16.897 1.00 91.25 100 PRO A N 1
ATOM 748 C CA . PRO A 1 100 ? -10.871 -2.774 15.439 1.00 91.25 100 PRO A CA 1
ATOM 749 C C . PRO A 1 100 ? -12.262 -2.480 14.879 1.00 91.25 100 PRO A C 1
ATOM 751 O O . PRO A 1 100 ? -13.270 -3.015 15.342 1.00 91.25 100 PRO A O 1
ATOM 754 N N . LEU A 1 101 ? -12.303 -1.676 13.821 1.00 87.69 101 LEU A N 1
ATOM 755 C CA . LEU A 1 101 ? -13.507 -1.397 13.053 1.00 87.69 101 LEU A CA 1
ATOM 756 C C . LEU A 1 101 ? -13.556 -2.300 11.818 1.00 87.69 101 LEU A C 1
ATOM 758 O O . LEU A 1 101 ? -12.703 -2.222 10.931 1.00 87.69 101 LEU A O 1
ATOM 762 N N . ASN A 1 102 ? -14.589 -3.142 11.756 1.00 73.88 102 ASN A N 1
ATOM 763 C CA . ASN A 1 102 ? -14.800 -4.077 10.645 1.00 73.88 102 ASN A CA 1
ATOM 764 C C . ASN A 1 102 ? -15.224 -3.374 9.346 1.00 73.88 102 ASN A C 1
ATOM 766 O O . ASN A 1 102 ? -14.891 -3.845 8.266 1.00 73.88 102 ASN A O 1
ATOM 770 N N . ASN A 1 103 ? -15.928 -2.243 9.453 1.00 71.50 103 ASN A N 1
ATOM 771 C CA . ASN A 1 103 ? -16.374 -1.428 8.323 1.00 71.50 103 ASN A CA 1
ATOM 772 C C . ASN A 1 103 ? -15.929 0.019 8.559 1.00 71.50 103 ASN A C 1
ATOM 774 O O . ASN A 1 103 ? -16.680 0.837 9.088 1.00 71.50 103 ASN A O 1
ATOM 778 N N . ALA A 1 104 ? -14.677 0.313 8.230 1.00 75.25 104 ALA A N 1
ATOM 779 C CA . ALA A 1 104 ? -14.129 1.658 8.302 1.00 75.25 104 ALA A CA 1
ATOM 780 C C . ALA A 1 104 ? -14.236 2.319 6.923 1.00 75.25 104 ALA A C 1
ATOM 782 O O . ALA A 1 104 ? -13.611 1.857 5.972 1.00 75.25 104 ALA A O 1
ATOM 783 N N . VAL A 1 105 ? -15.021 3.394 6.819 1.00 78.31 105 VAL A N 1
ATOM 784 C CA . VAL A 1 105 ? -15.034 4.256 5.631 1.00 78.31 105 VAL A CA 1
ATOM 785 C C . VAL A 1 105 ? -14.140 5.448 5.928 1.00 78.31 105 VAL A C 1
ATOM 787 O O . VAL A 1 105 ? -14.475 6.286 6.761 1.00 78.31 105 VAL A O 1
ATOM 790 N N . ILE A 1 106 ? -12.986 5.502 5.273 1.00 84.88 106 ILE A N 1
ATOM 791 C CA . ILE A 1 106 ? -12.024 6.592 5.398 1.00 84.88 106 ILE A CA 1
ATOM 792 C C . ILE A 1 106 ? -11.479 6.930 4.017 1.00 84.88 106 ILE A C 1
ATOM 794 O O . ILE A 1 106 ? -11.128 6.035 3.249 1.00 84.88 106 ILE A O 1
ATOM 798 N N . LEU A 1 107 ? -11.394 8.223 3.704 1.00 90.88 107 LEU A N 1
ATOM 799 C CA . LEU A 1 107 ? -10.671 8.665 2.521 1.00 90.88 107 LEU A CA 1
ATOM 800 C C . LEU A 1 107 ? -9.183 8.703 2.869 1.00 90.88 107 LEU A C 1
ATOM 802 O O . LEU A 1 107 ? -8.677 9.666 3.442 1.00 90.88 107 LEU A O 1
ATOM 806 N N . ALA A 1 108 ? -8.506 7.600 2.582 1.00 93.75 108 ALA A N 1
ATOM 807 C CA . ALA A 1 108 ? -7.076 7.440 2.774 1.00 93.75 108 ALA A CA 1
ATOM 808 C C . ALA A 1 108 ? -6.482 6.667 1.593 1.00 93.75 108 ALA A C 1
ATOM 810 O O . ALA A 1 108 ? -7.190 5.957 0.880 1.00 93.75 108 ALA A O 1
ATOM 811 N N . SER A 1 109 ? -5.178 6.804 1.378 1.00 95.75 109 SER A N 1
ATOM 812 C CA . SER A 1 109 ? -4.430 6.074 0.359 1.00 95.75 109 SER A CA 1
ATOM 813 C C . SER A 1 109 ? -3.259 5.338 0.989 1.00 95.75 109 SER A C 1
ATOM 815 O O . SER A 1 109 ? -2.438 5.952 1.670 1.00 95.75 109 SER A O 1
ATOM 817 N N . VAL A 1 110 ? -3.138 4.039 0.732 1.00 96.06 110 VAL A N 1
ATOM 818 C CA . VAL A 1 110 ? -1.874 3.332 0.974 1.00 96.06 110 VAL A CA 1
ATOM 819 C C . VAL A 1 110 ? -0.925 3.672 -0.162 1.00 96.06 110 VAL A C 1
ATOM 821 O O . VAL A 1 110 ? -1.352 3.759 -1.314 1.00 96.06 110 VAL A O 1
ATOM 824 N N . TYR A 1 111 ? 0.354 3.855 0.152 1.00 95.50 111 TYR A N 1
ATOM 825 C CA . TYR A 1 111 ? 1.390 4.062 -0.851 1.00 95.50 111 TYR A CA 1
ATOM 826 C C . TYR A 1 111 ? 2.604 3.163 -0.622 1.00 95.50 111 TYR A C 1
ATOM 828 O O . TYR A 1 111 ? 2.953 2.823 0.512 1.00 95.50 111 TYR A O 1
ATOM 836 N N . PHE A 1 112 ? 3.285 2.850 -1.722 1.00 94.38 112 PHE A N 1
ATOM 837 C CA . PHE A 1 112 ? 4.587 2.200 -1.764 1.00 94.38 112 PHE A CA 1
ATOM 838 C C . PHE A 1 112 ? 5.513 3.027 -2.654 1.00 94.38 112 PHE A C 1
ATOM 840 O O . PHE A 1 112 ? 5.206 3.286 -3.815 1.00 94.38 112 PHE A O 1
ATOM 847 N N . ASN A 1 113 ? 6.642 3.457 -2.099 1.00 92.50 113 ASN A N 1
ATOM 848 C CA . ASN A 1 113 ? 7.740 4.036 -2.857 1.00 92.50 113 ASN A CA 1
ATOM 849 C C . ASN A 1 113 ? 8.347 2.937 -3.729 1.00 92.50 113 ASN A C 1
ATOM 851 O O . ASN A 1 113 ? 8.788 1.914 -3.198 1.00 92.50 113 ASN A O 1
ATOM 855 N N . ILE A 1 114 ? 8.409 3.181 -5.031 1.00 90.19 114 ILE A N 1
ATOM 856 C CA . ILE A 1 114 ? 8.914 2.221 -6.005 1.00 90.19 114 ILE A CA 1
ATOM 857 C C . ILE A 1 114 ? 10.332 2.578 -6.459 1.00 90.19 114 ILE A C 1
ATOM 859 O O . ILE A 1 114 ? 10.743 3.739 -6.500 1.00 90.19 114 ILE A O 1
ATOM 863 N N . SER A 1 115 ? 11.107 1.541 -6.740 1.00 87.00 115 SER A N 1
ATOM 864 C CA . SER A 1 115 ? 12.457 1.591 -7.296 1.00 87.00 115 SER A CA 1
ATOM 865 C C . SER A 1 115 ? 12.432 1.668 -8.826 1.00 87.00 115 SER A C 1
ATOM 867 O O . SER A 1 115 ? 11.405 1.422 -9.448 1.00 87.00 115 SER A O 1
ATOM 869 N N . GLU A 1 116 ? 13.565 1.976 -9.463 1.00 86.06 116 GLU A N 1
ATOM 870 C CA . GLU A 1 116 ? 13.634 2.075 -10.932 1.00 86.06 116 GLU A CA 1
ATOM 871 C C . GLU A 1 116 ? 13.180 0.803 -11.676 1.00 86.06 116 GLU A C 1
ATOM 873 O O . GLU A 1 116 ? 12.483 0.941 -12.679 1.00 86.06 116 GLU A O 1
ATOM 878 N N . PRO A 1 117 ? 13.492 -0.431 -11.221 1.00 85.06 117 PRO A N 1
ATOM 879 C CA . PRO A 1 117 ? 12.929 -1.631 -11.838 1.00 85.06 117 PRO A CA 1
ATOM 880 C C . PRO A 1 117 ? 11.397 -1.693 -11.772 1.00 85.06 117 PRO A C 1
ATOM 882 O O . PRO A 1 117 ? 10.761 -2.103 -12.735 1.00 85.06 117 PRO A O 1
ATOM 885 N N . GLU A 1 118 ? 10.804 -1.272 -10.655 1.00 89.12 118 GLU A N 1
ATOM 886 C CA . GLU A 1 118 ? 9.349 -1.256 -10.456 1.00 89.12 118 GLU A CA 1
ATOM 887 C C . GLU A 1 118 ? 8.677 -0.138 -11.269 1.00 89.12 118 GLU A C 1
ATOM 889 O O . GLU A 1 118 ? 7.586 -0.345 -11.793 1.00 89.12 118 GLU A O 1
ATOM 894 N N . VAL A 1 119 ? 9.344 1.012 -11.440 1.00 90.25 119 VAL A N 1
ATOM 895 C CA . VAL A 1 119 ? 8.912 2.072 -12.370 1.00 90.25 119 VAL A CA 1
ATOM 896 C C . VAL A 1 119 ? 8.852 1.527 -13.796 1.00 90.25 119 VAL A C 1
ATOM 898 O O . VAL A 1 119 ? 7.828 1.680 -14.449 1.00 90.25 119 VAL A O 1
ATOM 901 N N . ARG A 1 120 ? 9.899 0.830 -14.258 1.00 88.12 120 ARG A N 1
ATOM 902 C CA . ARG A 1 120 ? 9.918 0.242 -15.607 1.00 88.12 120 ARG A CA 1
ATOM 903 C C . ARG A 1 120 ? 8.800 -0.777 -15.818 1.00 88.12 120 ARG A C 1
ATOM 905 O O . ARG A 1 120 ? 8.138 -0.731 -16.846 1.00 88.12 120 ARG A O 1
ATOM 912 N N . LEU A 1 121 ? 8.541 -1.647 -14.836 1.00 87.38 121 LEU A N 1
ATOM 913 C CA . LEU A 1 121 ? 7.402 -2.574 -14.907 1.00 87.38 121 LEU A CA 1
ATOM 914 C C . LEU A 1 121 ? 6.075 -1.821 -15.062 1.00 87.38 121 LEU A C 1
ATOM 916 O O . LEU A 1 121 ? 5.244 -2.197 -15.887 1.00 87.38 121 LEU A O 1
ATOM 920 N N . TRP A 1 122 ? 5.880 -0.752 -14.288 1.00 91.38 122 TRP A N 1
ATOM 921 C CA . TRP A 1 122 ? 4.686 0.082 -14.404 1.00 91.38 122 TRP A CA 1
ATOM 922 C C . TRP A 1 122 ? 4.584 0.765 -15.776 1.00 91.38 122 TRP A C 1
ATOM 924 O O . TRP A 1 122 ? 3.502 0.828 -16.348 1.00 91.38 122 TRP A O 1
ATOM 934 N N . GLU A 1 123 ? 5.686 1.264 -16.331 1.00 91.50 123 GLU A N 1
ATOM 935 C CA . GLU A 1 123 ? 5.705 1.894 -17.657 1.00 91.50 123 GLU A CA 1
ATOM 936 C C . GLU A 1 123 ? 5.403 0.902 -18.795 1.00 91.50 123 GLU A C 1
ATOM 938 O O . GLU A 1 123 ? 4.794 1.292 -19.789 1.00 91.50 123 GLU A O 1
ATOM 943 N N . GLU A 1 124 ? 5.781 -0.373 -18.650 1.00 88.81 124 GLU A N 1
ATOM 944 C CA . GLU A 1 124 ? 5.557 -1.415 -19.663 1.00 88.81 124 GLU A CA 1
ATOM 945 C C . GLU A 1 124 ? 4.102 -1.901 -19.735 1.00 88.81 124 GLU A C 1
ATOM 947 O O . GLU A 1 124 ? 3.600 -2.160 -20.828 1.00 88.81 124 GLU A O 1
ATOM 952 N N . GLY A 1 125 ? 3.419 -2.045 -18.593 1.00 86.88 125 GLY A N 1
ATOM 953 C CA . GLY A 1 125 ? 2.076 -2.648 -18.561 1.00 86.88 125 GLY A CA 1
ATOM 954 C C . GLY A 1 125 ? 1.150 -2.144 -17.458 1.00 86.88 125 GLY A C 1
ATOM 955 O O . GLY A 1 125 ? 0.112 -2.747 -17.198 1.00 86.88 125 GLY A O 1
ATOM 956 N N . GLY A 1 126 ? 1.505 -1.047 -16.788 1.00 89.81 126 GLY A N 1
ATOM 957 C CA . GLY A 1 126 ? 0.700 -0.444 -15.732 1.00 89.81 126 GLY A CA 1
ATOM 958 C C . GLY A 1 126 ? 0.369 -1.429 -14.613 1.00 89.81 126 GLY A C 1
ATOM 9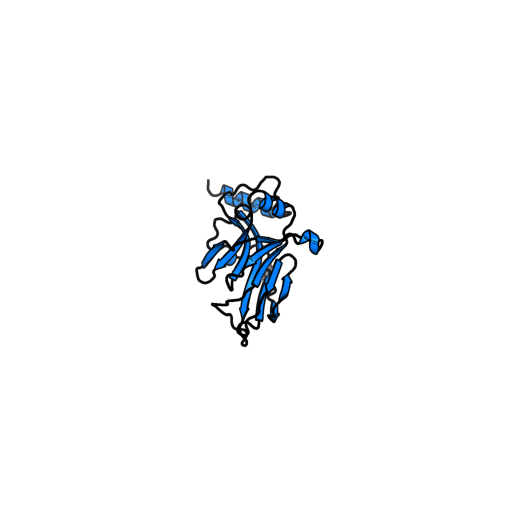59 O O . GLY A 1 126 ? 1.228 -2.175 -14.136 1.00 89.81 126 GLY A O 1
ATOM 960 N N . PHE A 1 127 ? -0.905 -1.438 -14.220 1.00 87.69 127 PHE A N 1
ATOM 961 C CA . PHE A 1 127 ? -1.428 -2.295 -13.158 1.00 87.69 127 PHE A CA 1
ATOM 962 C C . PHE A 1 127 ? -1.232 -3.798 -13.430 1.00 87.69 127 PHE A C 1
ATOM 964 O O . PHE A 1 127 ? -0.965 -4.549 -12.491 1.00 87.69 127 PHE A O 1
ATOM 971 N N . ASP A 1 128 ? -1.301 -4.228 -14.693 1.00 83.88 128 ASP A N 1
ATOM 972 C CA . ASP A 1 128 ? -1.158 -5.641 -15.079 1.00 83.88 128 ASP A CA 1
ATOM 973 C C . ASP A 1 128 ? 0.294 -6.141 -14.917 1.00 83.88 128 ASP A C 1
ATOM 975 O O . ASP A 1 128 ? 0.566 -7.337 -14.747 1.00 83.88 128 ASP A O 1
ATOM 979 N N . SER A 1 129 ? 1.253 -5.212 -14.918 1.00 85.81 129 SER A N 1
ATOM 980 C CA . SER A 1 129 ? 2.665 -5.497 -14.665 1.00 85.81 129 SER A CA 1
ATOM 981 C C . SER A 1 129 ? 3.043 -5.388 -13.195 1.00 85.81 129 SER A C 1
ATOM 983 O O . SER A 1 129 ? 3.806 -6.219 -12.702 1.00 85.81 129 SER A O 1
ATOM 985 N N . ILE A 1 130 ? 2.526 -4.389 -12.482 1.00 88.94 130 ILE A N 1
ATOM 986 C CA . ILE A 1 130 ? 2.757 -4.206 -11.049 1.00 88.94 130 ILE A CA 1
ATOM 987 C C . ILE A 1 130 ? 1.641 -3.352 -10.443 1.00 88.94 130 ILE A C 1
ATOM 989 O O . ILE A 1 130 ? 1.282 -2.298 -10.958 1.00 88.94 130 ILE A O 1
ATOM 993 N N . GLY A 1 131 ? 1.107 -3.778 -9.304 1.00 92.00 131 GLY A N 1
ATOM 994 C CA . GLY A 1 131 ? 0.001 -3.093 -8.652 1.00 92.00 131 GLY A CA 1
ATOM 995 C C . GLY A 1 131 ? -0.028 -3.321 -7.151 1.00 92.00 131 GLY A C 1
ATOM 996 O O . GLY A 1 131 ? 0.747 -4.098 -6.592 1.00 92.00 131 GLY A O 1
ATOM 997 N N . ILE A 1 132 ? -0.936 -2.618 -6.485 1.00 93.31 132 ILE A N 1
ATOM 998 C CA . ILE A 1 132 ? -1.246 -2.841 -5.080 1.00 93.31 132 ILE A CA 1
ATOM 999 C C . ILE A 1 132 ? -2.427 -3.804 -4.997 1.00 93.31 132 ILE A C 1
ATOM 1001 O O . ILE A 1 132 ? -3.466 -3.613 -5.627 1.00 93.31 132 ILE A O 1
ATOM 1005 N N . TRP A 1 133 ? -2.269 -4.828 -4.174 1.00 89.88 133 TRP A N 1
ATOM 1006 C CA . TRP A 1 133 ? -3.274 -5.841 -3.891 1.00 89.88 133 TRP A CA 1
ATOM 1007 C C . TRP A 1 133 ? -3.767 -5.674 -2.462 1.00 89.88 133 TRP A C 1
ATOM 1009 O O . TRP A 1 133 ? -2.978 -5.367 -1.568 1.00 89.88 133 TRP A O 1
ATOM 1019 N N . TYR A 1 134 ? -5.065 -5.877 -2.249 1.00 89.19 134 TYR A N 1
ATOM 1020 C CA . TYR A 1 134 ? -5.699 -5.801 -0.938 1.00 89.19 134 TYR A CA 1
ATOM 1021 C C . TYR A 1 134 ? -6.248 -7.171 -0.540 1.00 89.19 134 TYR A C 1
ATOM 1023 O O . TYR A 1 134 ? -7.010 -7.783 -1.287 1.00 89.19 134 TYR A O 1
ATOM 1031 N N . TYR A 1 135 ? -5.884 -7.646 0.650 1.00 84.62 135 TYR A N 1
ATOM 1032 C CA . TYR A 1 135 ? -6.478 -8.839 1.240 1.00 84.62 135 TYR A CA 1
ATOM 1033 C C . TYR A 1 135 ? -7.697 -8.470 2.074 1.00 84.62 135 TYR A C 1
ATOM 1035 O O . TYR A 1 135 ? -7.582 -7.870 3.152 1.00 84.62 135 TYR A O 1
ATOM 1043 N N . ASN A 1 136 ? -8.865 -8.887 1.600 1.00 76.31 136 ASN A N 1
ATOM 1044 C CA . ASN A 1 136 ? -10.101 -8.763 2.343 1.00 76.31 136 ASN A CA 1
ATOM 1045 C C . ASN A 1 136 ? -10.170 -9.868 3.402 1.00 76.31 136 ASN A C 1
ATOM 1047 O O . ASN A 1 136 ? -10.550 -10.997 3.108 1.00 76.31 136 ASN A O 1
ATOM 1051 N N . LYS A 1 137 ? -9.858 -9.532 4.659 1.00 70.56 137 LYS A N 1
ATOM 1052 C CA . LYS A 1 137 ? -9.895 -10.483 5.787 1.00 70.56 137 LYS A CA 1
ATOM 1053 C C . LYS A 1 137 ? -11.268 -11.143 5.987 1.00 70.56 137 LYS A C 1
ATOM 1055 O O . LYS A 1 137 ? -11.321 -12.241 6.517 1.00 70.56 137 LYS A O 1
ATOM 1060 N N . LYS A 1 138 ? -12.366 -10.483 5.595 1.00 72.25 138 LYS A N 1
ATOM 1061 C CA . LYS A 1 138 ? -13.728 -11.020 5.738 1.00 72.25 138 LYS A CA 1
ATOM 1062 C C . LYS A 1 138 ? -14.063 -12.035 4.646 1.00 72.25 138 LYS A C 1
ATOM 1064 O O . LYS A 1 138 ? -14.737 -13.016 4.930 1.00 72.25 138 LYS A O 1
ATOM 1069 N N . ALA A 1 139 ? -13.655 -11.757 3.410 1.00 74.75 139 ALA A N 1
ATOM 1070 C CA . ALA A 1 139 ? -13.883 -12.649 2.273 1.00 74.75 139 ALA A CA 1
ATOM 1071 C C . ALA A 1 139 ? -12.783 -13.711 2.122 1.00 74.75 139 ALA A C 1
ATOM 1073 O O . ALA A 1 139 ? -12.960 -14.643 1.352 1.00 74.75 139 ALA A O 1
ATOM 1074 N N . GLU A 1 140 ? -11.667 -13.550 2.837 1.00 75.50 140 GLU A N 1
ATOM 1075 C CA . GLU A 1 140 ? -10.456 -14.372 2.732 1.00 75.50 140 GLU A CA 1
ATOM 1076 C C . GLU A 1 140 ? -9.887 -14.432 1.309 1.00 75.50 140 GLU A C 1
ATOM 1078 O O . GLU A 1 140 ? -9.301 -15.422 0.879 1.00 75.50 140 GLU A O 1
ATOM 1083 N N . THR A 1 141 ? -10.040 -13.335 0.567 1.00 76.12 141 THR A N 1
ATOM 1084 C CA . THR A 1 141 ? -9.607 -13.230 -0.825 1.00 76.12 141 THR A CA 1
ATOM 1085 C C . THR A 1 141 ? -8.742 -12.003 -1.057 1.00 76.12 141 THR A C 1
ATOM 1087 O O . THR A 1 141 ? -8.921 -10.941 -0.448 1.00 76.12 141 THR A O 1
ATOM 1090 N N . TRP A 1 142 ? -7.788 -12.154 -1.972 1.00 80.81 142 TRP A N 1
ATOM 1091 C CA . TRP A 1 142 ? -7.057 -11.033 -2.542 1.00 80.81 142 TRP A CA 1
ATOM 1092 C C . TRP A 1 142 ? -7.859 -10.413 -3.672 1.00 80.81 142 TRP A C 1
ATOM 1094 O O . TRP A 1 142 ? -8.449 -11.111 -4.493 1.00 80.81 142 TRP A O 1
ATOM 1104 N N . GLN A 1 143 ? -7.856 -9.090 -3.715 1.00 85.56 143 GLN A N 1
ATOM 1105 C CA . GLN A 1 143 ? -8.516 -8.321 -4.754 1.00 85.56 143 GLN A CA 1
ATOM 1106 C C . GLN A 1 143 ? -7.619 -7.174 -5.227 1.00 85.56 143 GLN A C 1
ATOM 1108 O O . GLN A 1 143 ? -6.778 -6.686 -4.458 1.00 85.56 143 GLN A O 1
ATOM 1113 N N . PRO A 1 144 ? -7.775 -6.744 -6.489 1.00 87.62 144 PRO A N 1
ATOM 1114 C CA . PRO A 1 144 ? -7.045 -5.600 -7.009 1.00 87.62 144 PRO A CA 1
ATOM 1115 C C . PRO A 1 144 ? -7.406 -4.337 -6.215 1.00 87.62 144 PRO A C 1
ATOM 1117 O O . PRO A 1 144 ? -8.582 -4.031 -6.017 1.00 87.62 144 PRO A O 1
ATOM 1120 N N . CYS A 1 145 ? -6.396 -3.584 -5.779 1.00 91.31 145 CYS A N 1
ATOM 1121 C CA . CYS A 1 145 ? -6.580 -2.229 -5.271 1.00 91.31 145 CYS A CA 1
ATOM 1122 C C . CYS A 1 145 ? -6.276 -1.267 -6.420 1.00 91.31 145 CYS A C 1
ATOM 1124 O O . CYS A 1 145 ? -5.161 -1.286 -6.944 1.00 91.31 145 CYS A O 1
ATOM 1126 N N . TYR A 1 146 ? -7.245 -0.444 -6.835 1.00 91.50 146 TYR A N 1
ATOM 1127 C CA . TYR A 1 146 ? -7.080 0.433 -8.001 1.00 91.50 146 TYR A CA 1
ATOM 1128 C C . TYR A 1 146 ? -5.872 1.359 -7.817 1.00 91.50 146 TYR A C 1
ATOM 1130 O O . TYR A 1 146 ? -5.902 2.316 -7.037 1.00 91.50 146 TYR A O 1
ATOM 1138 N N . THR A 1 147 ? -4.782 1.005 -8.494 1.00 94.69 147 THR A N 1
ATOM 1139 C CA . THR A 1 147 ? -3.463 1.578 -8.260 1.00 94.69 147 THR A CA 1
ATOM 1140 C C . THR A 1 147 ? -3.230 2.714 -9.235 1.00 94.69 147 THR A C 1
ATOM 1142 O O . THR A 1 147 ? -3.500 2.592 -10.426 1.00 94.69 147 THR A O 1
ATOM 1145 N N . ARG A 1 148 ? -2.692 3.817 -8.729 1.00 94.94 148 ARG A N 1
ATOM 1146 C CA . ARG A 1 148 ? -2.235 4.952 -9.523 1.00 94.94 148 ARG A CA 1
ATOM 1147 C C . ARG A 1 148 ? -0.756 5.199 -9.287 1.00 94.94 148 ARG A C 1
ATOM 1149 O O . ARG A 1 148 ? -0.264 5.051 -8.167 1.00 94.94 148 ARG A O 1
ATOM 1156 N N . PHE A 1 149 ? -0.085 5.644 -10.336 1.00 95.62 149 PHE A N 1
ATOM 1157 C CA . PHE A 1 149 ? 1.262 6.177 -10.249 1.00 95.62 149 PHE A CA 1
ATOM 1158 C C . PHE A 1 149 ? 1.232 7.626 -9.773 1.00 95.62 149 PHE A C 1
ATOM 1160 O O . PHE A 1 149 ? 0.419 8.429 -10.232 1.00 95.62 149 PHE A O 1
ATOM 1167 N N . VAL A 1 150 ? 2.117 7.948 -8.837 1.00 93.25 150 VAL A N 1
ATOM 1168 C CA . VAL A 1 150 ? 2.304 9.291 -8.298 1.00 93.25 150 VAL A CA 1
ATOM 1169 C C . VAL A 1 150 ? 3.767 9.683 -8.549 1.00 93.25 150 VAL A C 1
ATOM 1171 O O . VAL A 1 150 ? 4.655 9.120 -7.894 1.00 93.25 150 VAL A O 1
ATOM 1174 N N . PRO A 1 151 ? 4.034 10.604 -9.498 1.00 89.50 151 PRO A N 1
ATOM 1175 C CA . PRO A 1 151 ? 5.382 11.004 -9.910 1.00 89.50 151 PRO A CA 1
ATOM 1176 C C . PRO A 1 151 ? 6.036 11.937 -8.882 1.00 89.50 151 PRO A C 1
ATOM 1178 O O . PRO A 1 151 ? 6.283 13.116 -9.122 1.00 89.50 151 PRO A O 1
ATOM 1181 N N . GLU A 1 152 ? 6.289 11.403 -7.700 1.00 81.69 152 GLU A N 1
ATOM 1182 C CA . GLU A 1 152 ? 6.753 12.136 -6.527 1.00 81.69 152 GLU A CA 1
ATOM 1183 C C . GLU A 1 152 ? 8.266 12.365 -6.508 1.00 81.69 152 GLU A C 1
ATOM 1185 O O . GLU A 1 152 ? 8.750 13.203 -5.744 1.00 81.69 152 GLU A O 1
ATOM 1190 N N . LYS A 1 153 ? 9.037 11.676 -7.361 1.00 83.31 153 LYS A N 1
ATOM 1191 C CA . LYS A 1 153 ? 10.494 11.854 -7.422 1.00 83.31 153 LYS A CA 1
ATOM 1192 C C . LYS A 1 153 ? 10.876 13.288 -7.785 1.00 83.31 153 LYS A C 1
ATOM 1194 O O . LYS A 1 153 ? 11.902 13.772 -7.313 1.00 83.31 153 LYS A O 1
ATOM 1199 N N . ARG A 1 154 ? 10.057 13.975 -8.589 1.00 75.19 154 ARG A N 1
ATOM 1200 C CA . ARG A 1 154 ? 10.277 15.385 -8.952 1.00 75.19 154 ARG A CA 1
ATOM 1201 C C . ARG A 1 154 ? 10.079 16.330 -7.766 1.00 75.19 154 ARG A C 1
ATOM 1203 O O . ARG A 1 154 ? 10.816 17.304 -7.662 1.00 75.19 154 ARG A O 1
ATOM 1210 N N . ASP A 1 155 ? 9.156 15.999 -6.867 1.00 73.38 155 ASP A N 1
ATOM 1211 C CA . ASP A 1 155 ? 8.753 16.871 -5.761 1.00 73.38 155 ASP A CA 1
ATOM 1212 C C . ASP A 1 155 ? 9.550 16.598 -4.476 1.00 73.38 155 ASP A C 1
ATOM 1214 O O . ASP A 1 155 ? 9.925 17.525 -3.761 1.00 73.38 155 ASP A O 1
ATOM 1218 N N . ASN A 1 156 ? 9.854 15.329 -4.179 1.00 70.69 156 ASN A N 1
ATOM 1219 C CA . ASN A 1 156 ? 10.559 14.923 -2.956 1.00 70.69 156 ASN A CA 1
ATOM 1220 C C . ASN A 1 156 ? 12.011 14.458 -3.184 1.00 70.69 156 ASN A C 1
ATOM 1222 O O . ASN A 1 156 ? 12.719 14.157 -2.217 1.00 70.69 156 ASN A O 1
ATOM 1226 N N . GLY A 1 157 ? 12.454 14.377 -4.444 1.00 68.25 157 GLY A N 1
ATOM 1227 C CA . GLY A 1 157 ? 13.826 14.047 -4.841 1.00 68.25 157 GLY A CA 1
ATOM 1228 C C . GLY A 1 157 ? 14.262 12.601 -4.590 1.00 68.25 157 GLY A C 1
ATOM 1229 O O . GLY A 1 157 ? 15.433 12.287 -4.794 1.00 68.25 157 GLY A O 1
ATOM 1230 N N . LYS A 1 158 ? 13.375 11.719 -4.110 1.00 75.94 158 LYS A N 1
ATOM 1231 C CA . LYS A 1 158 ? 13.762 10.385 -3.630 1.00 75.94 158 LYS A CA 1
ATOM 1232 C C . LYS A 1 158 ? 13.112 9.251 -4.410 1.00 75.94 158 LYS A C 1
ATOM 1234 O O . LYS A 1 158 ? 13.832 8.414 -4.945 1.00 75.94 158 LYS A O 1
ATOM 1239 N N . TYR A 1 159 ? 11.782 9.200 -4.460 1.00 84.00 159 TYR A N 1
ATOM 1240 C CA . TYR A 1 159 ? 11.065 8.045 -5.008 1.00 84.00 159 TYR A CA 1
ATOM 1241 C C . TYR A 1 159 ? 9.750 8.453 -5.664 1.00 84.00 159 TYR A C 1
ATOM 1243 O O . TYR A 1 159 ? 9.023 9.288 -5.120 1.00 84.00 159 TYR A O 1
ATOM 1251 N N . ASP A 1 160 ? 9.423 7.789 -6.770 1.00 93.00 160 ASP A N 1
ATOM 1252 C CA . ASP A 1 160 ? 8.053 7.720 -7.268 1.00 93.00 160 ASP A CA 1
ATOM 1253 C C . ASP A 1 160 ? 7.244 6.730 -6.426 1.00 93.00 160 ASP A C 1
ATOM 1255 O O . ASP A 1 160 ? 7.806 5.927 -5.668 1.00 93.00 160 ASP A O 1
ATOM 1259 N N . ARG A 1 161 ? 5.915 6.797 -6.516 1.00 94.25 161 ARG A N 1
ATOM 1260 C CA . ARG A 1 161 ? 5.030 5.953 -5.708 1.00 94.25 161 ARG A CA 1
ATOM 1261 C C . ARG A 1 161 ? 3.965 5.283 -6.549 1.00 94.25 161 ARG A C 1
ATOM 1263 O O . ARG A 1 161 ? 3.424 5.881 -7.474 1.00 94.25 161 ARG A O 1
ATOM 1270 N N . LEU A 1 162 ? 3.591 4.082 -6.133 1.00 95.88 162 LEU A N 1
ATOM 1271 C CA . LEU A 1 162 ? 2.268 3.545 -6.413 1.00 95.88 162 LEU A CA 1
ATOM 1272 C C . LEU A 1 162 ? 1.391 3.776 -5.192 1.00 95.88 162 LEU A C 1
ATOM 1274 O O . LEU A 1 162 ? 1.835 3.587 -4.058 1.00 95.88 162 LEU A O 1
ATOM 1278 N N . ALA A 1 163 ? 0.155 4.199 -5.419 1.00 96.44 163 ALA A N 1
ATOM 1279 C CA . ALA A 1 163 ? -0.817 4.421 -4.363 1.00 96.44 163 ALA A CA 1
ATOM 1280 C C . ALA A 1 163 ? -2.185 3.871 -4.757 1.00 96.44 163 ALA A C 1
ATOM 1282 O O . ALA A 1 163 ? -2.539 3.873 -5.932 1.00 96.44 163 ALA A O 1
ATOM 1283 N N . CYS A 1 164 ? -2.973 3.439 -3.780 1.00 95.69 164 CYS A N 1
ATOM 1284 C CA . CYS A 1 164 ? -4.362 3.052 -3.994 1.00 95.69 164 CYS A CA 1
ATOM 1285 C C . CYS A 1 164 ? -5.227 3.519 -2.825 1.00 95.69 164 CYS A C 1
ATOM 1287 O O . CYS A 1 164 ? -4.732 3.694 -1.708 1.00 95.69 164 CYS A O 1
ATOM 1289 N N . ILE A 1 165 ? -6.515 3.741 -3.085 1.00 94.50 165 ILE A N 1
ATOM 1290 C CA . ILE A 1 165 ? -7.470 4.124 -2.042 1.00 94.50 165 ILE A CA 1
ATOM 1291 C C . ILE A 1 165 ? -7.651 2.943 -1.085 1.00 94.50 165 ILE A C 1
ATOM 1293 O O . ILE A 1 165 ? -7.807 1.800 -1.509 1.00 94.50 165 ILE A O 1
ATOM 1297 N N . VAL A 1 166 ? -7.640 3.231 0.212 1.00 92.50 166 VAL A N 1
ATOM 1298 C CA . VAL A 1 166 ? -7.926 2.252 1.259 1.00 92.50 166 VAL A CA 1
ATOM 1299 C C . VAL A 1 166 ? -9.320 1.668 1.054 1.00 92.50 166 VAL A C 1
ATOM 1301 O O . VAL A 1 166 ? -10.317 2.383 1.078 1.00 92.50 166 VAL A O 1
ATOM 1304 N N . MET A 1 167 ? -9.385 0.347 0.915 1.00 87.31 167 MET A N 1
ATOM 1305 C CA . MET A 1 167 ? -10.640 -0.401 0.785 1.00 87.31 167 MET A CA 1
ATOM 1306 C C . MET A 1 167 ? -11.201 -0.844 2.144 1.00 87.31 167 MET A C 1
ATOM 1308 O O . MET A 1 167 ? -12.356 -1.250 2.243 1.00 87.31 167 MET A O 1
ATOM 1312 N N . GLY A 1 168 ? -10.381 -0.781 3.195 1.00 88.12 168 GLY A N 1
ATOM 1313 C CA . GLY A 1 168 ? -10.738 -1.156 4.559 1.00 88.12 168 GLY A CA 1
ATOM 1314 C C . GLY A 1 168 ? -9.525 -1.593 5.378 1.00 88.12 168 GLY A C 1
ATOM 1315 O O . GLY A 1 168 ? -8.375 -1.474 4.940 1.00 88.12 168 GLY A O 1
ATOM 1316 N N . SER A 1 169 ? -9.785 -2.129 6.571 1.00 89.12 169 SER A N 1
ATOM 1317 C CA . SER A 1 169 ? -8.755 -2.790 7.381 1.00 89.12 169 SER A CA 1
ATOM 1318 C C . SER A 1 169 ? -8.320 -4.090 6.690 1.00 89.12 169 SER A C 1
ATOM 1320 O O . SER A 1 169 ? -9.155 -4.850 6.194 1.00 89.12 169 SER A O 1
ATOM 1322 N N . GLY A 1 170 ? -7.022 -4.378 6.648 1.00 88.06 170 GLY A N 1
ATOM 1323 C CA . GLY A 1 170 ? -6.482 -5.571 5.9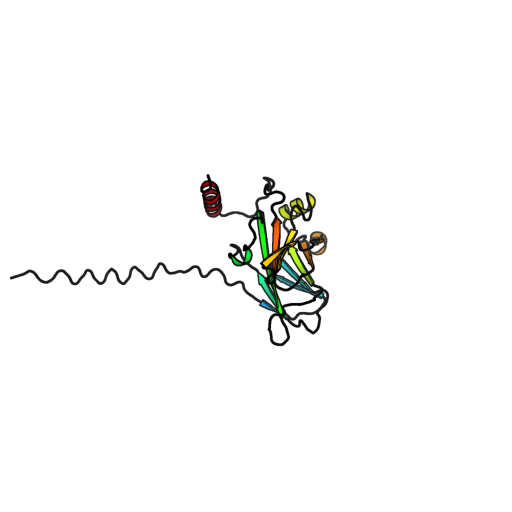98 1.00 88.06 170 GLY A CA 1
ATOM 1324 C C . GLY A 1 170 ? -5.035 -5.403 5.558 1.00 88.06 170 GLY A C 1
ATOM 1325 O O . GLY A 1 170 ? -4.320 -4.539 6.062 1.00 88.06 170 GLY A O 1
ATOM 1326 N N . PHE A 1 171 ? -4.602 -6.267 4.644 1.00 87.88 171 PHE A N 1
ATOM 1327 C CA . PHE A 1 171 ? -3.225 -6.272 4.158 1.00 87.88 171 PHE A CA 1
ATOM 1328 C C . PHE A 1 171 ? -3.153 -5.641 2.779 1.00 87.88 171 PHE A C 1
ATOM 1330 O O . PHE A 1 171 ? -3.978 -5.945 1.923 1.00 87.88 171 PHE A O 1
ATOM 1337 N N . TYR A 1 172 ? -2.145 -4.808 2.569 1.00 91.38 172 TYR A N 1
ATOM 1338 C CA . TYR A 1 172 ? -1.834 -4.196 1.288 1.00 91.38 172 TYR A CA 1
ATOM 1339 C C . TYR A 1 172 ? -0.448 -4.650 0.857 1.00 91.38 172 TYR A C 1
ATOM 1341 O O . TYR A 1 172 ? 0.490 -4.609 1.654 1.00 91.38 172 TYR A O 1
ATOM 1349 N N . LEU A 1 173 ? -0.316 -5.086 -0.388 1.00 89.38 173 LEU A N 1
ATOM 1350 C CA . LEU A 1 173 ? 0.911 -5.659 -0.933 1.00 89.38 173 LEU A CA 1
ATOM 1351 C C . LEU A 1 173 ? 1.208 -5.039 -2.292 1.00 89.38 173 LEU A C 1
ATOM 1353 O O . LEU A 1 173 ? 0.345 -5.040 -3.162 1.00 89.38 173 LEU A O 1
ATOM 1357 N N . LEU A 1 174 ? 2.437 -4.576 -2.491 1.00 90.12 174 LEU A N 1
ATOM 1358 C CA . LEU A 1 174 ? 2.950 -4.281 -3.826 1.00 90.12 174 LEU A CA 1
ATOM 1359 C C . LEU A 1 174 ? 3.330 -5.594 -4.526 1.00 90.12 174 LEU A C 1
ATOM 1361 O O . LEU A 1 174 ? 4.161 -6.337 -4.004 1.00 90.12 174 LEU A O 1
ATOM 1365 N N . GLY A 1 175 ? 2.757 -5.894 -5.690 1.00 87.38 175 GLY A N 1
ATOM 1366 C CA . GLY A 1 175 ? 3.022 -7.161 -6.368 1.00 87.38 175 GLY A CA 1
ATOM 1367 C C . GLY A 1 175 ? 2.488 -7.281 -7.795 1.00 87.38 175 GLY A C 1
ATOM 1368 O O . GLY A 1 175 ? 1.806 -6.390 -8.297 1.00 87.38 175 GLY A O 1
ATOM 1369 N N . LYS A 1 176 ? 2.788 -8.420 -8.429 1.00 80.12 176 LYS A N 1
ATOM 1370 C CA . LYS A 1 176 ? 2.270 -8.848 -9.744 1.00 80.12 176 LYS A CA 1
ATOM 1371 C C . LYS A 1 176 ? 1.532 -10.182 -9.590 1.00 80.12 176 LYS A C 1
ATOM 1373 O O . LYS A 1 176 ? 2.091 -11.087 -8.970 1.00 80.12 176 LYS A O 1
ATOM 1378 N N . MET A 1 177 ? 0.318 -10.290 -10.138 1.00 70.31 177 MET A N 1
ATOM 1379 C CA . MET A 1 177 ? -0.461 -11.541 -10.189 1.00 70.31 177 MET A CA 1
ATOM 1380 C C . MET A 1 177 ? -0.320 -12.246 -11.555 1.00 70.31 177 MET A C 1
ATOM 1382 O O . MET A 1 177 ? -0.077 -11.573 -12.554 1.00 70.31 177 MET A O 1
ATOM 1386 N N . ASP A 1 178 ? -0.496 -13.573 -11.576 1.00 56.53 178 ASP A N 1
ATOM 1387 C CA . ASP A 1 178 ? -0.208 -14.589 -12.624 1.00 56.53 178 ASP A CA 1
ATOM 1388 C C . ASP A 1 178 ? -0.652 -14.368 -14.077 1.00 56.53 178 ASP A C 1
ATOM 1390 O O . ASP A 1 178 ? -0.476 -15.273 -14.893 1.00 56.53 178 ASP A O 1
ATOM 1394 N N . HIS A 1 179 ? -1.181 -13.217 -14.489 1.00 47.38 179 HIS A N 1
ATOM 1395 C CA . HIS A 1 179 ? -1.467 -13.048 -15.918 1.00 47.38 179 HIS A CA 1
ATOM 1396 C C . HIS A 1 179 ? -0.209 -13.109 -16.806 1.00 47.38 179 HIS A C 1
ATOM 1398 O O . HIS A 1 179 ? -0.345 -13.371 -17.997 1.00 47.38 179 HIS A O 1
ATOM 1404 N N . ASP A 1 180 ? 0.993 -12.993 -16.220 1.00 43.53 180 ASP A N 1
ATOM 1405 C CA . ASP A 1 180 ? 2.250 -13.458 -16.819 1.00 43.53 180 ASP A CA 1
ATOM 1406 C C . ASP A 1 180 ? 3.314 -13.735 -15.726 1.00 43.53 180 ASP A C 1
ATOM 1408 O O . ASP A 1 180 ? 3.820 -12.782 -15.123 1.00 43.53 180 ASP A O 1
ATOM 1412 N N . PRO A 1 181 ? 3.671 -14.997 -15.411 1.00 52.56 181 PRO A N 1
ATOM 1413 C CA . PRO A 1 181 ? 4.700 -15.307 -14.417 1.00 52.56 181 PRO A CA 1
ATOM 1414 C C . PRO A 1 181 ? 6.131 -15.026 -14.900 1.00 52.56 181 PRO A C 1
ATOM 1416 O O . PRO A 1 181 ? 7.085 -15.144 -14.124 1.00 52.56 181 PRO A O 1
ATOM 1419 N N . VAL A 1 182 ? 6.316 -14.651 -16.168 1.00 54.50 182 VAL A N 1
ATOM 1420 C CA . VAL A 1 182 ? 7.633 -14.352 -16.723 1.00 54.50 182 VAL A CA 1
ATOM 1421 C C . VAL A 1 182 ? 8.032 -12.935 -16.322 1.00 54.50 182 VAL A C 1
ATOM 1423 O O . VAL A 1 182 ? 7.597 -11.942 -16.902 1.00 54.50 182 VAL A O 1
ATOM 1426 N N . PHE A 1 183 ? 8.917 -12.821 -15.330 1.00 57.59 183 PHE A N 1
ATOM 1427 C CA . PHE A 1 183 ? 9.614 -11.557 -15.114 1.00 57.59 183 PHE A CA 1
ATOM 1428 C C . PHE A 1 183 ? 10.611 -11.310 -16.241 1.00 57.59 183 PHE A C 1
ATOM 1430 O O . PHE A 1 183 ? 11.328 -12.236 -16.642 1.00 57.59 183 PHE A O 1
ATOM 1437 N N . PRO A 1 184 ? 10.743 -10.058 -16.705 1.00 56.53 184 PRO A N 1
ATOM 1438 C CA . PRO A 1 184 ? 11.837 -9.711 -17.586 1.00 56.53 184 PRO A CA 1
ATOM 1439 C C . PRO A 1 184 ? 13.172 -10.086 -16.933 1.00 56.53 184 PRO A C 1
ATOM 1441 O O . PRO A 1 184 ? 13.376 -9.839 -15.746 1.00 56.53 184 PRO A O 1
ATOM 1444 N N . LEU A 1 185 ? 14.117 -10.634 -17.704 1.00 59.75 185 LEU A N 1
ATOM 1445 C CA . LEU A 1 185 ? 15.426 -11.081 -17.189 1.00 59.75 185 LEU A CA 1
ATOM 1446 C C . LEU A 1 185 ? 16.224 -9.968 -16.479 1.00 59.75 185 LEU A C 1
ATOM 1448 O O . LEU A 1 185 ? 17.141 -10.244 -15.705 1.00 59.75 185 LEU A O 1
ATOM 1452 N N . TRP A 1 186 ? 15.887 -8.705 -16.748 1.00 61.47 186 TRP A N 1
ATOM 1453 C CA . TRP A 1 186 ? 16.482 -7.532 -16.116 1.00 61.47 186 TRP A CA 1
ATOM 1454 C C . TRP A 1 186 ? 15.894 -7.212 -14.730 1.00 61.47 186 TRP A C 1
ATOM 1456 O O . TRP A 1 186 ? 16.491 -6.430 -13.984 1.00 61.47 186 TRP A O 1
ATOM 1466 N N . PHE A 1 187 ? 14.745 -7.789 -14.364 1.00 62.38 187 PHE A N 1
ATOM 1467 C CA . PHE A 1 187 ? 14.092 -7.577 -13.077 1.00 62.38 187 PHE A CA 1
ATOM 1468 C C . PHE A 1 187 ? 14.679 -8.530 -12.029 1.00 62.38 187 PHE A C 1
ATOM 1470 O O . PHE A 1 187 ? 14.356 -9.715 -11.971 1.00 62.38 187 PHE A O 1
ATOM 1477 N N . LYS A 1 188 ? 15.569 -8.007 -11.181 1.00 59.41 188 LYS A N 1
ATOM 1478 C CA . LYS A 1 188 ? 16.068 -8.714 -9.995 1.00 59.41 188 LYS A CA 1
ATOM 1479 C C . LYS A 1 188 ? 15.248 -8.256 -8.788 1.00 59.41 188 LYS A C 1
ATOM 1481 O O . LYS A 1 188 ? 15.445 -7.116 -8.371 1.00 59.41 188 LYS A O 1
ATOM 1486 N N . PRO A 1 189 ? 14.347 -9.087 -8.231 1.00 51.56 189 PRO A N 1
ATOM 1487 C CA . PRO A 1 189 ? 13.410 -8.627 -7.212 1.00 51.56 1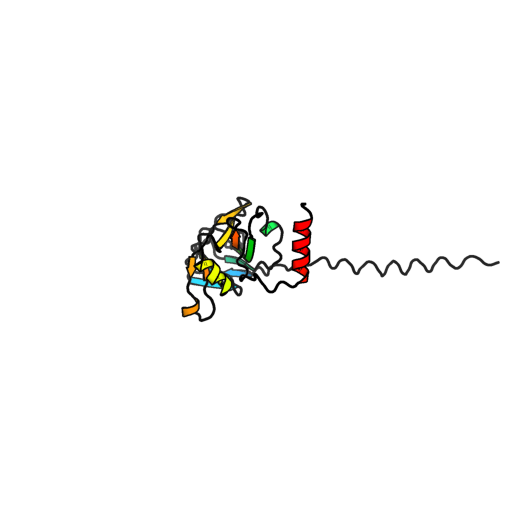89 PRO A CA 1
ATOM 1488 C C . PRO A 1 189 ? 14.127 -8.095 -5.966 1.00 51.56 189 PRO A C 1
ATOM 1490 O O . PRO A 1 189 ? 13.719 -7.059 -5.465 1.00 51.56 189 PRO A O 1
ATOM 1493 N N . TYR A 1 190 ? 15.228 -8.722 -5.528 1.00 47.00 190 TYR A N 1
ATOM 1494 C CA . TYR A 1 190 ? 16.144 -8.251 -4.475 1.00 47.00 190 TYR A CA 1
ATOM 1495 C C . TYR A 1 190 ? 17.528 -8.914 -4.666 1.00 47.00 190 TYR A C 1
ATOM 1497 O O . TYR A 1 190 ? 17.644 -9.852 -5.458 1.00 47.00 190 TYR A O 1
ATOM 1505 N N . GLU A 1 191 ? 18.581 -8.473 -3.959 1.00 43.81 191 GLU A N 1
ATOM 1506 C CA . GLU A 1 191 ? 19.773 -9.317 -3.749 1.00 43.81 191 GLU A CA 1
ATOM 1507 C C . GLU A 1 191 ? 19.332 -10.542 -2.945 1.00 43.81 191 GLU A C 1
ATOM 1509 O O . GLU A 1 191 ? 19.200 -10.500 -1.724 1.00 43.81 191 GLU A O 1
ATOM 1514 N N . ILE A 1 192 ? 18.991 -11.616 -3.652 1.00 43.16 192 ILE A N 1
ATOM 1515 C CA . ILE A 1 192 ? 18.654 -12.885 -3.028 1.00 43.16 192 ILE A CA 1
ATOM 1516 C C . ILE A 1 192 ? 19.974 -13.453 -2.512 1.00 43.16 192 ILE A C 1
ATOM 1518 O O . ILE A 1 192 ? 20.864 -13.757 -3.310 1.00 43.16 192 ILE A O 1
ATOM 1522 N N . ASP A 1 193 ? 20.108 -13.570 -1.189 1.00 41.91 193 ASP A N 1
ATOM 1523 C CA . ASP A 1 193 ? 21.136 -14.416 -0.586 1.00 41.91 193 ASP A CA 1
ATOM 1524 C C . ASP A 1 193 ? 21.053 -15.783 -1.278 1.00 41.91 193 ASP A C 1
ATOM 1526 O O . ASP A 1 193 ? 19.986 -16.401 -1.326 1.00 41.91 193 ASP A O 1
ATOM 1530 N N . GLN A 1 194 ? 22.139 -16.209 -1.924 1.00 42.72 194 GLN A N 1
ATOM 1531 C CA . GLN A 1 194 ? 22.122 -17.314 -2.892 1.00 42.72 194 GLN A CA 1
ATOM 1532 C C . GLN A 1 194 ? 21.624 -18.635 -2.281 1.00 42.72 194 GLN A C 1
ATOM 1534 O O . GLN A 1 194 ? 21.202 -19.531 -3.010 1.00 42.72 194 GLN A O 1
ATOM 1539 N N . THR A 1 195 ? 21.610 -18.732 -0.954 1.00 44.03 195 THR A N 1
ATOM 1540 C CA . THR A 1 195 ? 21.007 -19.815 -0.173 1.00 44.03 195 THR A CA 1
ATOM 1541 C C . THR A 1 195 ? 19.499 -19.978 -0.420 1.00 44.03 195 THR A C 1
ATOM 1543 O O . THR A 1 195 ? 19.039 -21.105 -0.585 1.00 44.03 195 THR A O 1
ATOM 1546 N N . ALA A 1 196 ? 18.730 -18.892 -0.565 1.00 41.44 196 ALA A N 1
ATOM 1547 C CA . ALA A 1 196 ? 17.276 -18.951 -0.778 1.00 41.44 196 ALA A CA 1
ATOM 1548 C C . ALA A 1 196 ? 16.877 -19.353 -2.216 1.00 41.44 196 ALA A C 1
ATOM 1550 O O . ALA A 1 196 ? 15.801 -19.908 -2.442 1.00 41.44 196 ALA A O 1
ATOM 1551 N N . VAL A 1 197 ? 17.755 -19.127 -3.203 1.00 42.25 197 VAL A N 1
ATOM 1552 C CA . VAL A 1 197 ? 17.534 -19.552 -4.602 1.00 42.25 197 VAL A CA 1
ATOM 1553 C C . VAL A 1 197 ? 17.581 -21.079 -4.736 1.00 42.25 197 VAL A C 1
ATOM 1555 O O . VAL A 1 197 ? 16.870 -21.656 -5.562 1.00 42.25 197 VAL A O 1
ATOM 1558 N N . TYR A 1 198 ? 18.392 -21.748 -3.911 1.00 39.47 198 TYR A N 1
ATOM 1559 C CA . TYR A 1 198 ? 18.495 -23.208 -3.911 1.00 39.47 198 TYR A CA 1
ATOM 1560 C C . TYR A 1 198 ? 17.231 -23.889 -3.375 1.00 39.47 198 TYR A C 1
ATOM 1562 O O . TYR A 1 198 ? 16.818 -24.907 -3.930 1.00 39.47 198 TYR A O 1
ATOM 1570 N N . GLU A 1 199 ? 16.572 -23.316 -2.366 1.00 37.25 199 GLU A N 1
ATOM 1571 C CA . GLU A 1 199 ? 15.329 -23.877 -1.820 1.00 37.25 199 GLU A CA 1
ATOM 1572 C C . GLU A 1 199 ? 14.162 -23.752 -2.807 1.00 37.25 199 GLU A C 1
ATOM 1574 O O . GLU A 1 199 ? 13.387 -24.694 -2.979 1.00 37.25 199 GLU A O 1
ATOM 1579 N N . HIS A 1 200 ? 14.076 -22.637 -3.541 1.00 34.97 200 HIS A N 1
ATOM 1580 C CA . HIS A 1 200 ? 12.989 -22.440 -4.500 1.00 34.97 200 HIS A CA 1
ATOM 1581 C C . HIS A 1 200 ? 13.100 -23.365 -5.723 1.00 34.97 200 HIS A C 1
ATOM 1583 O O . HIS A 1 200 ? 12.083 -23.852 -6.215 1.00 34.97 200 HIS A O 1
ATOM 1589 N N . LYS A 1 201 ? 14.327 -23.670 -6.177 1.00 35.22 201 LYS A N 1
ATOM 1590 C CA . LYS A 1 201 ? 14.559 -24.663 -7.240 1.00 35.22 201 LYS A CA 1
ATOM 1591 C C . LYS A 1 201 ? 14.234 -26.091 -6.800 1.00 35.22 201 LYS A C 1
ATOM 1593 O O . LYS A 1 201 ? 13.749 -26.860 -7.617 1.00 35.22 201 LYS A O 1
ATOM 1598 N N . GLN A 1 202 ? 14.465 -26.456 -5.538 1.00 35.97 202 GLN A N 1
ATOM 1599 C CA . GLN A 1 202 ? 14.125 -27.801 -5.054 1.00 35.97 202 GLN A CA 1
ATOM 1600 C C . GLN A 1 202 ? 12.617 -28.032 -4.917 1.00 35.97 202 GLN A C 1
ATOM 1602 O O . GLN A 1 202 ? 12.173 -29.170 -5.045 1.00 35.97 202 GLN A O 1
ATOM 1607 N N . LEU A 1 203 ? 11.834 -26.975 -4.691 1.00 36.53 203 LEU A N 1
ATOM 1608 C CA . LEU A 1 203 ? 10.372 -27.060 -4.674 1.00 36.53 203 LEU A CA 1
ATOM 1609 C C . LEU A 1 203 ? 9.783 -27.297 -6.071 1.00 36.53 203 LEU A C 1
ATOM 1611 O O . LEU A 1 203 ? 8.813 -28.028 -6.184 1.00 36.53 203 LEU A O 1
ATOM 1615 N N . LEU A 1 204 ? 10.397 -26.754 -7.128 1.00 34.50 204 LEU A N 1
ATOM 1616 C CA . LEU A 1 204 ? 9.914 -26.913 -8.509 1.00 34.50 204 LEU A CA 1
ATOM 1617 C C . LEU A 1 204 ? 10.324 -28.241 -9.168 1.00 34.50 204 LEU A C 1
ATOM 1619 O O . LEU A 1 204 ? 9.729 -28.631 -10.161 1.00 34.50 204 LEU A O 1
ATOM 1623 N N . VAL A 1 205 ? 11.332 -28.935 -8.633 1.00 41.44 205 VAL A N 1
ATOM 1624 C CA . VAL A 1 205 ? 11.824 -30.224 -9.168 1.00 41.44 205 VAL A CA 1
ATOM 1625 C C . VAL A 1 205 ? 11.158 -31.425 -8.476 1.00 41.44 205 VAL A C 1
ATOM 1627 O O . VAL A 1 205 ? 11.415 -32.567 -8.830 1.00 41.44 205 VAL A O 1
ATOM 1630 N N . ARG A 1 206 ? 10.307 -31.198 -7.467 1.00 38.81 206 ARG A N 1
ATOM 1631 C CA . ARG A 1 206 ? 9.599 -32.273 -6.749 1.00 38.81 206 ARG A CA 1
ATOM 1632 C C . ARG A 1 206 ? 8.221 -32.623 -7.313 1.00 38.81 206 ARG A C 1
ATOM 1634 O O . ARG A 1 206 ? 7.630 -33.574 -6.810 1.00 38.81 206 ARG A O 1
ATOM 1641 N N . ASP A 1 207 ? 7.767 -31.907 -8.339 1.00 38.22 207 ASP A N 1
ATOM 1642 C CA . ASP A 1 207 ? 6.473 -32.127 -9.000 1.00 38.22 207 ASP A CA 1
ATOM 1643 C C . ASP A 1 207 ? 6.610 -32.643 -10.455 1.00 38.22 207 ASP A C 1
ATOM 1645 O O . ASP A 1 207 ? 5.660 -32.562 -11.232 1.00 38.22 207 ASP A O 1
ATOM 1649 N N . GLU A 1 208 ? 7.767 -33.217 -10.814 1.00 39.22 208 GLU A N 1
ATOM 1650 C CA . GLU A 1 208 ? 7.939 -34.111 -11.980 1.00 39.22 208 GLU A CA 1
ATOM 1651 C C . GLU A 1 208 ? 8.223 -35.548 -11.514 1.00 39.22 208 GLU A C 1
ATOM 1653 O O . GLU A 1 208 ? 7.700 -36.490 -12.154 1.00 39.22 208 GLU A O 1
#

pLDDT: mean 73.03, std 20.26, range [34.5, 96.44]

Secondary structure (DSSP, 8-state):
-----SSSSSSSSSSSSSSSS-----------EEEE--TTEEEE-SSEEEEEEE--TT--EEEEEEEPSSPPGGGTTT-S-EEEEEEEEEEEEE-TTSPBPSS---EEEEEEEEPHHHHHHHHHHGGGTSEEEEEETTTTEEEEE-EEEE-THHHHSS-EEEEEE--SSEEEEEEEETT-----TT---S---HHHHHHHHHHHTS--

Radius of gyration: 23.82 Å; chains: 1; bounding box: 53×76×65 Å

Foldseek 3Di:
DDDDPDPPPPPPPVVPPPPPPPPPPPPDDFPWDKDFDAAQDWDDDDQKTKGFHHDDLQFGIKIKTWDDPPDDCLRCQQPPWFLAWDTKMFIFTAGPVRHTDLDDDGFMKIKGFDDPLVVVQCVVPNVQSKAKWWQNPVVRDIDGFPWDWAQCCVVVVPGTMIMGTDPHGGMITITHTVPPSDDDPPDDSDPPPVVVVVVVVVVVVVVD